Protein AF-0000000087190208 (afdb_homodimer)

Sequence (224 aa):
MGDFYCDEALSGRTPVVVVAETNTVLAFEHTRPAHPVHIVVVPKRHTPSLTDLGEGGVRLLGEVMAVVRQVAARVCEEHGAASVVTNLGDYQDSSHLHFHVLHRGRPGEHRSMGDFYCDEALSGRTPVVVVAETNTVLAFEHTRPAHPVHIVVVPKRHTPSLTDLGEGGVRLLGEVMAVVRQVAARVCEEHGAASVVTNLGDYQDSSHLHFHVLHRGRPGEHRS

Structure (mmCIF, N/CA/C/O backbone):
data_AF-0000000087190208-model_v1
#
loop_
_entity.id
_entity.type
_entity.pdbx_description
1 polymer 'HIT domain-containing protein'
#
loop_
_atom_site.group_PDB
_atom_site.id
_atom_site.type_symbol
_atom_site.label_atom_id
_atom_site.label_alt_id
_atom_site.label_comp_id
_atom_site.label_asym_id
_atom_site.label_entity_id
_atom_site.label_seq_id
_atom_site.pdbx_PDB_ins_code
_atom_site.Cartn_x
_atom_site.Cartn_y
_atom_site.Cartn_z
_atom_site.occupancy
_atom_site.B_iso_or_equiv
_atom_site.auth_seq_id
_atom_site.auth_comp_id
_atom_site.auth_asym_id
_atom_site.auth_atom_id
_atom_site.pdbx_PDB_model_num
ATOM 1 N N . MET A 1 1 ? -9.844 -22.781 -9.414 1 46.56 1 MET A N 1
ATOM 2 C CA . MET A 1 1 ? -8.984 -22.062 -10.344 1 46.56 1 MET A CA 1
ATOM 3 C C . MET A 1 1 ? -7.801 -21.438 -9.617 1 46.56 1 MET A C 1
ATOM 5 O O . MET A 1 1 ? -7.965 -20.859 -8.539 1 46.56 1 MET A O 1
ATOM 9 N N . GLY A 1 2 ? -6.598 -21.859 -9.781 1 64.88 2 GLY A N 1
ATOM 10 C CA . GLY A 1 2 ? -5.32 -21.656 -9.117 1 64.88 2 GLY A CA 1
ATOM 11 C C . GLY A 1 2 ? -4.832 -20.219 -9.211 1 64.88 2 GLY A C 1
ATOM 12 O O . GLY A 1 2 ? -5.395 -19.406 -9.945 1 64.88 2 GLY A O 1
ATOM 13 N N . ASP A 1 3 ? -4.332 -19.562 -8.164 1 81.44 3 ASP A N 1
ATOM 14 C CA . ASP A 1 3 ? -3.777 -18.219 -8.289 1 81.44 3 ASP A CA 1
ATOM 15 C C . ASP A 1 3 ? -2.295 -18.266 -8.656 1 81.44 3 ASP A C 1
ATOM 17 O O . ASP A 1 3 ? -1.607 -19.234 -8.352 1 81.44 3 ASP A O 1
ATOM 21 N N . PHE A 1 4 ? -1.887 -17.406 -9.539 1 81.5 4 PHE A N 1
ATOM 22 C CA . PHE A 1 4 ? -0.541 -17.344 -10.094 1 81.5 4 PHE A CA 1
ATOM 23 C C . PHE A 1 4 ? 0.505 -17.578 -9.016 1 81.5 4 PHE A C 1
ATOM 25 O O . PHE A 1 4 ? 1.451 -18.344 -9.219 1 81.5 4 PHE A O 1
ATOM 32 N N . TYR A 1 5 ? 0.313 -17.031 -7.895 1 88.12 5 TYR A N 1
ATOM 33 C CA . TYR A 1 5 ? 1.344 -17.078 -6.863 1 88.12 5 TYR A CA 1
ATOM 34 C C . TYR A 1 5 ? 1.433 -18.484 -6.254 1 88.12 5 TYR A C 1
ATOM 36 O O . TYR A 1 5 ? 2.525 -19.031 -6.121 1 88.12 5 TYR A O 1
ATOM 44 N N . CYS A 1 6 ? 0.296 -19.078 -5.992 1 84.56 6 CYS A N 1
ATOM 45 C CA . CYS A 1 6 ? 0.295 -20.438 -5.453 1 84.56 6 CYS A CA 1
ATOM 46 C C . CYS A 1 6 ? 0.77 -21.438 -6.5 1 84.56 6 CYS A C 1
ATOM 48 O O . CYS A 1 6 ? 1.593 -22.297 -6.207 1 84.56 6 CYS A O 1
ATOM 50 N N . ASP A 1 7 ? 0.31 -21.234 -7.723 1 85.31 7 ASP A N 1
ATOM 51 C CA . ASP A 1 7 ? 0.471 -22.266 -8.742 1 85.31 7 ASP A CA 1
ATOM 52 C C . ASP A 1 7 ? 1.82 -22.125 -9.445 1 85.31 7 ASP A C 1
ATOM 54 O O . ASP A 1 7 ? 2.379 -23.125 -9.914 1 85.31 7 ASP A O 1
ATOM 58 N N . GLU A 1 8 ? 2.361 -20.906 -9.453 1 85 8 GLU A N 1
ATOM 59 C CA . GLU A 1 8 ? 3.553 -20.672 -10.266 1 85 8 GLU A CA 1
ATOM 60 C C . GLU A 1 8 ? 4.73 -20.234 -9.406 1 85 8 GLU A C 1
ATOM 62 O O . GLU A 1 8 ? 5.695 -20.984 -9.227 1 85 8 GLU A O 1
ATOM 67 N N . ALA A 1 9 ? 4.641 -19.203 -8.742 1 83.69 9 ALA A N 1
ATOM 68 C CA . ALA A 1 9 ? 5.773 -18.625 -8.039 1 83.69 9 ALA A CA 1
ATOM 69 C C . ALA A 1 9 ? 6.145 -19.438 -6.812 1 83.69 9 ALA A C 1
ATOM 71 O O . ALA A 1 9 ? 7.289 -19.891 -6.68 1 83.69 9 ALA A O 1
ATOM 72 N N . LEU A 1 10 ? 5.199 -19.797 -6.012 1 90.06 10 LEU A N 1
ATOM 73 C CA . LEU A 1 10 ? 5.465 -20.469 -4.738 1 90.06 10 LEU A CA 1
ATOM 74 C C . LEU A 1 10 ? 5.703 -21.953 -4.945 1 90.06 10 LEU A C 1
ATOM 76 O O . LEU A 1 10 ? 6.375 -22.594 -4.137 1 90.06 10 LEU A O 1
ATOM 80 N N . SER A 1 11 ? 5.168 -22.5 -6.086 1 85.94 11 SER A N 1
ATOM 81 C CA . SER A 1 11 ? 5.348 -23.922 -6.375 1 85.94 11 SER A CA 1
ATOM 82 C C . SER A 1 11 ? 6.723 -24.188 -6.98 1 85.94 11 SER A C 1
ATOM 84 O O . SER A 1 11 ? 7.16 -25.344 -7.043 1 85.94 11 SER A O 1
ATOM 86 N N . GLY A 1 12 ? 7.324 -23.109 -7.457 1 87.25 12 GLY A N 1
ATOM 87 C CA . GLY A 1 12 ? 8.625 -23.25 -8.094 1 87.25 12 GLY A CA 1
ATOM 88 C C . GLY A 1 12 ? 8.531 -23.547 -9.578 1 87.25 12 GLY A C 1
ATOM 89 O O . GLY A 1 12 ? 9.547 -23.688 -10.25 1 87.25 12 GLY A O 1
ATOM 90 N N . ARG A 1 13 ? 7.395 -23.625 -10.125 1 87.25 13 ARG A N 1
ATOM 91 C CA . ARG A 1 13 ? 7.191 -23.906 -11.547 1 87.25 13 ARG A CA 1
ATOM 92 C C . ARG A 1 13 ? 7.754 -22.781 -12.406 1 87.25 13 ARG A C 1
ATOM 94 O O . ARG A 1 13 ? 8.289 -23.031 -13.492 1 87.25 13 ARG A O 1
ATOM 101 N N . THR A 1 14 ? 7.609 -21.609 -12 1 89.5 14 THR A N 1
ATOM 102 C CA . THR A 1 14 ? 8.195 -20.438 -12.656 1 89.5 14 THR A CA 1
ATOM 103 C C . THR A 1 14 ? 9.328 -19.859 -11.82 1 89.5 14 THR A C 1
ATOM 105 O O . THR A 1 14 ? 9.117 -19.422 -10.695 1 89.5 14 THR A O 1
ATOM 108 N N . PRO A 1 15 ? 10.414 -19.953 -12.414 1 91.69 15 PRO A N 1
ATOM 109 C CA . PRO A 1 15 ? 11.531 -19.375 -11.664 1 91.69 15 PRO A CA 1
ATOM 110 C C . PRO A 1 15 ? 11.375 -17.859 -11.461 1 91.69 15 PRO A C 1
ATOM 112 O O . PRO A 1 15 ? 10.906 -17.156 -12.359 1 91.69 15 PRO A O 1
ATOM 115 N N . VAL A 1 16 ? 11.672 -17.422 -10.234 1 94.25 16 VAL A N 1
ATOM 116 C CA . VAL A 1 16 ? 11.625 -16 -9.93 1 94.25 16 VAL A CA 1
ATOM 117 C C . VAL A 1 16 ? 12.93 -15.562 -9.266 1 94.25 16 VAL A C 1
ATOM 119 O O . VAL A 1 16 ? 13.625 -16.375 -8.664 1 94.25 16 VAL A O 1
ATOM 122 N N . VAL A 1 17 ? 13.305 -14.328 -9.383 1 96.62 17 VAL A N 1
ATOM 123 C CA . VAL A 1 17 ? 14.453 -13.75 -8.688 1 96.62 17 VAL A CA 1
ATOM 124 C C . VAL A 1 17 ? 14.031 -13.281 -7.297 1 96.62 17 VAL A C 1
ATOM 126 O O . VAL A 1 17 ? 13.383 -12.242 -7.152 1 96.62 17 VAL A O 1
ATOM 129 N N . VAL A 1 18 ? 14.484 -13.977 -6.305 1 97.5 18 VAL A N 1
ATOM 130 C CA . VAL A 1 18 ? 14.078 -13.719 -4.926 1 97.5 18 VAL A CA 1
ATOM 131 C C . VAL A 1 18 ? 14.859 -12.523 -4.375 1 97.5 18 VAL A C 1
ATOM 133 O O . VAL A 1 18 ? 16.078 -12.461 -4.508 1 97.5 18 VAL A O 1
ATOM 136 N N . VAL A 1 19 ? 14.133 -11.633 -3.783 1 98.31 19 VAL A N 1
ATOM 137 C CA . VAL A 1 19 ? 14.719 -10.43 -3.201 1 98.31 19 VAL A CA 1
ATOM 138 C C . VAL A 1 19 ? 14.789 -10.57 -1.682 1 98.31 19 VAL A C 1
ATOM 140 O O . VAL A 1 19 ? 15.68 -10.008 -1.038 1 98.31 19 VAL A O 1
ATOM 143 N N . ALA A 1 20 ? 13.867 -11.188 -1.077 1 98.56 20 ALA A N 1
ATOM 144 C CA . ALA A 1 20 ? 13.773 -11.469 0.354 1 98.56 20 ALA A CA 1
ATOM 145 C C . ALA A 1 20 ? 12.844 -12.648 0.621 1 98.56 20 ALA A C 1
ATOM 147 O O . ALA A 1 20 ? 11.875 -12.859 -0.115 1 98.56 20 ALA A O 1
ATOM 148 N N . GLU A 1 21 ? 13.195 -13.383 1.7 1 98 21 GLU A N 1
ATOM 149 C CA . GLU A 1 21 ? 12.359 -14.539 2.021 1 98 21 GLU A CA 1
ATOM 150 C C . GLU A 1 21 ? 12.414 -14.859 3.514 1 98 21 GLU A C 1
ATOM 152 O O . GLU A 1 21 ? 13.477 -14.812 4.129 1 98 21 GLU A O 1
ATOM 157 N N . THR A 1 22 ? 11.266 -15.055 4.055 1 98.44 22 THR A N 1
ATOM 158 C CA . THR A 1 22 ? 11.125 -15.625 5.387 1 98.44 22 THR A CA 1
ATOM 159 C C . THR A 1 22 ? 10.375 -16.953 5.328 1 98.44 22 THR A C 1
ATOM 161 O O . THR A 1 22 ? 10.102 -17.469 4.246 1 98.44 22 THR A O 1
ATOM 164 N N . ASN A 1 23 ? 10.07 -17.516 6.484 1 97.56 23 ASN A N 1
ATOM 165 C CA . ASN A 1 23 ? 9.305 -18.75 6.516 1 97.56 23 ASN A CA 1
ATOM 166 C C . ASN A 1 23 ? 7.883 -18.547 5.988 1 97.56 23 ASN A C 1
ATOM 168 O O . ASN A 1 23 ? 7.273 -19.484 5.469 1 97.56 23 ASN A O 1
ATOM 172 N N . THR A 1 24 ? 7.41 -17.266 6.004 1 98.12 24 THR A N 1
ATOM 173 C CA . THR A 1 24 ? 5.992 -17.078 5.723 1 98.12 24 THR A CA 1
ATOM 174 C C . THR A 1 24 ? 5.793 -16.109 4.559 1 98.12 24 THR A C 1
ATOM 176 O O . THR A 1 24 ? 4.684 -15.969 4.047 1 98.12 24 THR A O 1
ATOM 179 N N . VAL A 1 25 ? 6.855 -15.445 4.137 1 98.62 25 VAL A N 1
ATOM 180 C CA . VAL A 1 25 ? 6.703 -14.391 3.146 1 98.62 25 VAL A CA 1
ATOM 181 C C . VAL A 1 25 ? 7.781 -14.523 2.072 1 98.62 25 VAL A C 1
ATOM 183 O O . VAL A 1 25 ? 8.93 -14.844 2.377 1 98.62 25 VAL A O 1
ATOM 186 N N . LEU A 1 26 ? 7.371 -14.305 0.841 1 98.25 26 LEU A N 1
ATOM 187 C CA . LEU A 1 26 ? 8.289 -14.305 -0.294 1 98.25 26 LEU A CA 1
ATOM 188 C C . LEU A 1 26 ? 8.219 -12.977 -1.049 1 98.25 26 LEU A C 1
ATOM 190 O O . LEU A 1 26 ? 7.125 -12.477 -1.331 1 98.25 26 LEU A O 1
ATOM 194 N N . ALA A 1 27 ? 9.344 -12.367 -1.29 1 98.75 27 ALA A N 1
ATOM 195 C CA . ALA A 1 27 ? 9.469 -11.195 -2.154 1 98.75 27 ALA A CA 1
ATOM 196 C C . ALA A 1 27 ? 10.344 -11.5 -3.365 1 98.75 27 ALA A C 1
ATOM 198 O O . ALA A 1 27 ? 11.438 -12.062 -3.227 1 98.75 27 ALA A O 1
ATOM 199 N N . PHE A 1 28 ? 9.867 -11.109 -4.531 1 98.25 28 PHE A N 1
ATOM 200 C CA . PHE A 1 28 ? 10.617 -11.414 -5.742 1 98.25 28 PHE A CA 1
ATOM 201 C C . PHE A 1 28 ? 10.312 -10.391 -6.836 1 98.25 28 PHE A C 1
ATOM 203 O O . PHE A 1 28 ? 9.312 -9.68 -6.762 1 98.25 28 PHE A O 1
ATOM 210 N N . GLU A 1 29 ? 11.242 -10.297 -7.758 1 97.88 29 GLU A N 1
ATOM 211 C CA . GLU A 1 29 ? 11.031 -9.406 -8.898 1 97.88 29 GLU A CA 1
ATOM 212 C C . GLU A 1 29 ? 9.891 -9.906 -9.781 1 97.88 29 GLU A C 1
ATOM 214 O O . GLU A 1 29 ? 9.852 -11.078 -10.156 1 97.88 29 GLU A O 1
ATOM 219 N N . HIS A 1 30 ? 8.984 -9.016 -9.992 1 96.12 30 HIS A N 1
ATOM 220 C CA . HIS A 1 30 ? 7.863 -9.391 -10.844 1 96.12 30 HIS A CA 1
ATOM 221 C C . HIS A 1 30 ? 8.352 -9.969 -12.172 1 96.12 30 HIS A C 1
ATOM 223 O O . HIS A 1 30 ? 9.297 -9.461 -12.766 1 96.12 30 HIS A O 1
ATOM 229 N N . THR A 1 31 ? 7.746 -10.984 -12.664 1 91.12 31 THR A N 1
ATOM 230 C CA . THR A 1 31 ? 8.203 -11.688 -13.852 1 91.12 31 THR A CA 1
ATOM 231 C C . THR A 1 31 ? 7.891 -10.883 -15.109 1 91.12 31 THR A C 1
ATOM 233 O O . THR A 1 31 ? 8.484 -11.109 -16.172 1 91.12 31 THR A O 1
ATOM 236 N N . ARG A 1 32 ? 6.871 -10.078 -15.133 1 91.88 32 ARG A N 1
ATOM 237 C CA . ARG A 1 32 ? 6.504 -9.141 -16.188 1 91.88 32 ARG A CA 1
ATOM 238 C C . ARG A 1 32 ? 6.445 -7.711 -15.648 1 91.88 32 ARG A C 1
ATOM 240 O O . ARG A 1 32 ? 5.371 -7.109 -15.586 1 91.88 32 ARG A O 1
ATOM 247 N N . PRO A 1 33 ? 7.574 -7.133 -15.359 1 94.06 33 PRO A N 1
ATOM 248 C CA . PRO A 1 33 ? 7.602 -5.832 -14.688 1 94.06 33 PRO A CA 1
ATOM 249 C C . PRO A 1 33 ? 6.961 -4.723 -15.516 1 94.06 33 PRO A C 1
ATOM 251 O O . PRO A 1 33 ? 7.199 -4.633 -16.719 1 94.06 33 PRO A O 1
ATOM 254 N N . ALA A 1 34 ? 6.168 -3.926 -14.859 1 93.81 34 ALA A N 1
ATOM 255 C CA . ALA A 1 34 ? 5.527 -2.775 -15.492 1 93.81 34 ALA A CA 1
ATOM 256 C C . ALA A 1 34 ? 6.316 -1.496 -15.234 1 93.81 34 ALA A C 1
ATOM 258 O O . ALA A 1 34 ? 6.07 -0.468 -15.867 1 93.81 34 ALA A O 1
ATOM 259 N N . HIS A 1 35 ? 7.27 -1.568 -14.297 1 95.5 35 HIS A N 1
ATOM 260 C CA . HIS A 1 35 ? 8.086 -0.431 -13.891 1 95.5 35 HIS A CA 1
ATOM 261 C C . HIS A 1 35 ? 9.562 -0.815 -13.797 1 95.5 35 HIS A C 1
ATOM 263 O O . HIS A 1 35 ? 9.891 -2 -13.742 1 95.5 35 HIS A O 1
ATOM 269 N N . PRO A 1 36 ? 10.469 0.231 -13.812 1 95.69 36 PRO A N 1
ATOM 270 C CA . PRO A 1 36 ? 11.898 -0.081 -13.727 1 95.69 36 PRO A CA 1
ATOM 271 C C . PRO A 1 36 ? 12.227 -0.986 -12.539 1 95.69 36 PRO A C 1
ATOM 273 O O . PRO A 1 36 ? 13.055 -1.896 -12.664 1 95.69 36 PRO A O 1
ATOM 276 N N . VAL A 1 37 ? 11.695 -0.704 -11.406 1 98 37 VAL A N 1
ATOM 277 C CA . VAL A 1 37 ? 11.727 -1.59 -10.25 1 98 37 VAL A CA 1
ATOM 278 C C . VAL A 1 37 ? 10.312 -2.041 -9.898 1 98 37 VAL A C 1
ATOM 280 O O . VAL A 1 37 ? 9.414 -1.211 -9.711 1 98 37 VAL A O 1
ATOM 283 N N . HIS A 1 38 ? 10.094 -3.262 -9.906 1 98.56 38 HIS A N 1
ATOM 284 C CA . HIS A 1 38 ? 8.781 -3.859 -9.656 1 98.56 38 HIS A CA 1
ATOM 285 C C . HIS A 1 38 ? 8.914 -5.176 -8.891 1 98.56 38 HIS A C 1
ATOM 287 O O . HIS A 1 38 ? 9.117 -6.23 -9.5 1 98.56 38 HIS A O 1
ATOM 293 N N . ILE A 1 39 ? 8.805 -5.105 -7.668 1 98.62 39 ILE A N 1
ATOM 294 C CA . ILE A 1 39 ? 8.922 -6.25 -6.773 1 98.62 39 ILE A CA 1
ATOM 295 C C . ILE A 1 39 ? 7.562 -6.574 -6.164 1 98.62 39 ILE A C 1
ATOM 297 O O . ILE A 1 39 ? 6.805 -5.668 -5.805 1 98.62 39 ILE A O 1
ATOM 301 N N . VAL A 1 40 ? 7.266 -7.871 -6.027 1 98.31 40 VAL A N 1
ATOM 302 C CA . VAL A 1 40 ? 6.035 -8.258 -5.352 1 98.31 40 VAL A CA 1
ATOM 303 C C . VAL A 1 40 ? 6.367 -8.984 -4.051 1 98.31 40 VAL A C 1
ATOM 305 O O . VAL A 1 40 ? 7.324 -9.758 -3.992 1 98.31 40 VAL A O 1
ATOM 308 N N . VAL A 1 41 ? 5.66 -8.664 -3.033 1 98.75 41 VAL A N 1
ATOM 309 C CA . VAL A 1 41 ? 5.75 -9.312 -1.731 1 98.75 41 VAL A CA 1
ATOM 310 C C . VAL A 1 41 ? 4.465 -10.094 -1.454 1 98.75 41 VAL A C 1
ATOM 312 O O . VAL A 1 41 ? 3.371 -9.523 -1.467 1 98.75 41 VAL A O 1
ATOM 315 N N . VAL A 1 42 ? 4.59 -11.43 -1.165 1 98 42 VAL A N 1
ATOM 316 C CA . VAL A 1 42 ? 3.4 -12.273 -1.034 1 98 42 VAL A CA 1
ATOM 317 C C . VAL A 1 42 ? 3.557 -13.203 0.163 1 98 42 VAL A C 1
ATOM 319 O O . VAL A 1 42 ? 4.648 -13.719 0.421 1 98 42 VAL A O 1
ATOM 322 N N . PRO A 1 43 ? 2.471 -13.414 0.946 1 98.25 43 PRO A N 1
ATOM 323 C CA . PRO A 1 43 ? 2.504 -14.523 1.902 1 98.25 43 PRO A CA 1
ATOM 324 C C . PRO A 1 43 ? 2.6 -15.883 1.221 1 98.25 43 PRO A C 1
ATOM 326 O O . PRO A 1 43 ? 1.995 -16.094 0.166 1 98.25 43 PRO A O 1
ATOM 329 N N . LYS A 1 44 ? 3.377 -16.75 1.823 1 96.25 44 LYS A N 1
ATOM 330 C CA . LYS A 1 44 ? 3.537 -18.078 1.248 1 96.25 44 LYS A CA 1
ATOM 331 C C . LYS A 1 44 ? 2.254 -18.891 1.385 1 96.25 44 LYS A C 1
ATOM 333 O O . LYS A 1 44 ? 1.979 -19.766 0.562 1 96.25 44 LYS A O 1
ATOM 338 N N . ARG A 1 45 ? 1.523 -18.594 2.438 1 94.31 45 ARG A N 1
ATOM 339 C CA . ARG A 1 45 ? 0.192 -19.188 2.561 1 94.31 45 ARG A CA 1
ATOM 340 C C . ARG A 1 45 ? -0.821 -18.422 1.715 1 94.31 45 ARG A C 1
ATOM 342 O O . ARG A 1 45 ? -0.796 -17.188 1.67 1 94.31 45 ARG A O 1
ATOM 349 N N . HIS A 1 46 ? -1.702 -19.219 1.059 1 94.56 46 HIS A N 1
ATOM 350 C CA . HIS A 1 46 ? -2.738 -18.547 0.285 1 94.56 46 HIS A CA 1
ATOM 351 C C . HIS A 1 46 ? -3.564 -17.625 1.164 1 94.56 46 HIS A C 1
ATOM 353 O O . HIS A 1 46 ? -4.145 -18.047 2.162 1 94.56 46 HIS A O 1
ATOM 359 N N . THR A 1 47 ? -3.527 -16.438 0.85 1 96.44 47 THR A N 1
ATOM 360 C CA . THR A 1 47 ? -4.262 -15.344 1.483 1 96.44 47 THR A CA 1
ATOM 361 C C . THR A 1 47 ? -4.992 -14.5 0.44 1 96.44 47 THR A C 1
ATOM 363 O O . THR A 1 47 ? -4.363 -13.852 -0.394 1 96.44 47 THR A O 1
ATOM 366 N N . PRO A 1 48 ? -6.234 -14.461 0.472 1 96.62 48 PRO A N 1
ATOM 367 C CA . PRO A 1 48 ? -6.988 -13.938 -0.669 1 96.62 48 PRO A CA 1
ATOM 368 C C . PRO A 1 48 ? -6.711 -12.461 -0.939 1 96.62 48 PRO A C 1
ATOM 370 O O . PRO A 1 48 ? -6.535 -12.07 -2.094 1 96.62 48 PRO A O 1
ATOM 373 N N . SER A 1 49 ? -6.785 -11.586 0.033 1 98 49 SER A N 1
ATOM 374 C CA . SER A 1 49 ? -6.648 -10.148 -0.173 1 98 49 SER A CA 1
ATOM 375 C C . SER A 1 49 ? -6.352 -9.422 1.137 1 98 49 SER A C 1
ATOM 377 O O . SER A 1 49 ? -6.316 -10.047 2.201 1 98 49 SER A O 1
ATOM 379 N N . LEU A 1 50 ? -6.137 -8.117 0.99 1 98.75 50 LEU A N 1
ATOM 380 C CA . LEU A 1 50 ? -5.879 -7.285 2.16 1 98.75 50 LEU A CA 1
ATOM 381 C C . LEU A 1 50 ? -7.07 -7.312 3.115 1 98.75 50 LEU A C 1
ATOM 383 O O . LEU A 1 50 ? -6.895 -7.207 4.332 1 98.75 50 LEU A O 1
ATOM 387 N N . THR A 1 51 ? -8.297 -7.473 2.559 1 98.44 51 THR A N 1
ATOM 388 C CA . THR A 1 51 ? -9.484 -7.379 3.395 1 98.44 51 THR A CA 1
ATOM 389 C C . THR A 1 51 ? -10.016 -8.766 3.746 1 98.44 51 THR A C 1
ATOM 391 O O . THR A 1 51 ? -10.938 -8.906 4.547 1 98.44 51 THR A O 1
ATOM 394 N N . ASP A 1 52 ? -9.5 -9.797 3.186 1 97.94 52 ASP A N 1
ATOM 395 C CA . ASP A 1 52 ? -9.742 -11.195 3.523 1 97.94 52 ASP A CA 1
ATOM 396 C C . ASP A 1 52 ? -8.438 -11.938 3.783 1 97.94 52 ASP A C 1
ATOM 398 O O . ASP A 1 52 ? -7.859 -12.523 2.869 1 97.94 52 ASP A O 1
ATOM 402 N N . LEU A 1 53 ? -8.008 -12.008 5.035 1 97.88 53 LEU A N 1
ATOM 403 C CA . LEU A 1 53 ? -6.68 -12.5 5.402 1 97.88 53 LEU A CA 1
ATOM 404 C C . LEU A 1 53 ? -6.707 -14.008 5.629 1 97.88 53 LEU A C 1
ATOM 406 O O . LEU A 1 53 ? -5.66 -14.625 5.848 1 97.88 53 LEU A O 1
ATOM 410 N N . GLY A 1 54 ? -7.859 -14.547 5.559 1 95.56 54 GLY A N 1
ATOM 411 C CA . GLY A 1 54 ? -7.973 -15.977 5.781 1 95.56 54 GLY A CA 1
ATOM 412 C C . GLY A 1 54 ? -7.438 -16.406 7.133 1 95.56 54 GLY A C 1
ATOM 413 O O . GLY A 1 54 ? -7.605 -15.711 8.133 1 95.56 54 GLY A O 1
ATOM 414 N N . GLU A 1 55 ? -6.801 -17.562 7.191 1 94.56 55 GLU A N 1
ATOM 415 C CA . GLU A 1 55 ? -6.367 -18.156 8.445 1 94.56 55 GLU A CA 1
ATOM 416 C C . GLU A 1 55 ? -5.129 -17.453 9 1 94.56 55 GLU A C 1
ATOM 418 O O . GLU A 1 55 ? -4.852 -17.531 10.195 1 94.56 55 GLU A O 1
ATOM 423 N N . GLY A 1 56 ? -4.426 -16.781 8.141 1 94.75 56 GLY A N 1
ATOM 424 C CA . GLY A 1 56 ? -3.215 -16.109 8.578 1 94.75 56 GLY A CA 1
ATOM 425 C C . GLY A 1 56 ? -3.488 -14.93 9.492 1 94.75 56 GLY A C 1
ATOM 426 O O . GLY A 1 56 ? -2.711 -14.656 10.414 1 94.75 56 GLY A O 1
ATOM 427 N N . GLY A 1 57 ? -4.574 -14.227 9.203 1 97.31 57 GLY A N 1
ATOM 428 C CA . GLY A 1 57 ? -5.012 -13.133 10.055 1 97.31 57 GLY A CA 1
ATOM 429 C C . GLY A 1 57 ? -4.039 -11.977 10.086 1 97.31 57 GLY A C 1
ATOM 430 O O . GLY A 1 57 ? -3.211 -11.828 9.18 1 97.31 57 GLY A O 1
ATOM 431 N N . VAL A 1 58 ? -4.176 -11.133 11.133 1 97.81 58 VAL A N 1
ATOM 432 C CA . VAL A 1 58 ? -3.418 -9.891 11.234 1 97.81 58 VAL A CA 1
ATOM 433 C C . VAL A 1 58 ? -1.959 -10.203 11.57 1 97.81 58 VAL A C 1
ATOM 435 O O . VAL A 1 58 ? -1.062 -9.422 11.242 1 97.81 58 VAL A O 1
ATOM 438 N N . ARG A 1 59 ? -1.78 -11.305 12.203 1 97.56 59 ARG A N 1
ATOM 439 C CA . ARG A 1 59 ? -0.406 -11.703 12.492 1 97.56 59 ARG A CA 1
ATOM 440 C C . ARG A 1 59 ? 0.388 -11.898 11.203 1 97.56 59 ARG A C 1
ATOM 442 O O . ARG A 1 59 ? 1.504 -11.391 11.07 1 97.56 59 ARG A O 1
ATOM 449 N N . LEU A 1 60 ? -0.154 -12.648 10.289 1 98.06 60 LEU A N 1
ATOM 450 C CA . LEU A 1 60 ? 0.498 -12.859 9 1 98.06 60 LEU A CA 1
ATOM 451 C C . LEU A 1 60 ? 0.666 -11.539 8.258 1 98.06 60 LEU A C 1
ATOM 453 O O . LEU A 1 60 ? 1.694 -11.305 7.621 1 98.06 60 LEU A O 1
ATOM 457 N N . LEU A 1 61 ? -0.356 -10.688 8.352 1 98.69 61 LEU A N 1
ATOM 458 C CA . LEU A 1 61 ? -0.242 -9.375 7.73 1 98.69 61 LEU A CA 1
ATOM 459 C C . LEU A 1 61 ? 0.947 -8.602 8.297 1 98.69 61 LEU A C 1
ATOM 461 O O . LEU A 1 61 ? 1.664 -7.93 7.551 1 98.69 61 LEU A O 1
ATOM 465 N N . GLY A 1 62 ? 1.1 -8.688 9.617 1 98.56 62 GLY A N 1
ATOM 466 C CA . GLY A 1 62 ? 2.266 -8.062 10.227 1 98.56 62 GLY A CA 1
ATOM 467 C C . GLY A 1 62 ? 3.576 -8.562 9.656 1 98.56 62 GLY A C 1
ATOM 468 O O . GLY A 1 62 ? 4.496 -7.777 9.414 1 98.56 62 GLY A O 1
ATOM 469 N N . GLU A 1 63 ? 3.678 -9.852 9.438 1 98.69 63 GLU A N 1
ATOM 470 C CA . GLU A 1 63 ? 4.875 -10.453 8.859 1 98.69 63 GLU A CA 1
ATOM 471 C C . GLU A 1 63 ? 5.082 -9.984 7.418 1 98.69 63 GLU A C 1
ATOM 473 O O . GLU A 1 63 ? 6.211 -9.719 7.004 1 98.69 63 GLU A O 1
ATOM 478 N N . VAL A 1 64 ? 4.027 -9.906 6.688 1 98.88 64 VAL A N 1
ATOM 479 C CA . VAL A 1 64 ? 4.094 -9.422 5.312 1 98.88 64 VAL A CA 1
ATOM 480 C C . VAL A 1 64 ? 4.574 -7.973 5.301 1 98.88 64 VAL A C 1
ATOM 482 O O . VAL A 1 64 ? 5.477 -7.621 4.539 1 98.88 64 VAL A O 1
ATOM 485 N N . MET A 1 65 ? 4.031 -7.133 6.172 1 98.81 65 MET A N 1
ATOM 486 C CA . MET A 1 65 ? 4.375 -5.715 6.207 1 98.81 65 MET A CA 1
ATOM 487 C C . MET A 1 65 ? 5.828 -5.516 6.621 1 98.81 65 MET A C 1
ATOM 489 O O . MET A 1 65 ? 6.48 -4.566 6.18 1 98.81 65 MET A O 1
ATOM 493 N N . ALA A 1 66 ? 6.301 -6.402 7.438 1 98.81 66 ALA A N 1
ATOM 494 C CA . ALA A 1 66 ? 7.711 -6.32 7.801 1 98.81 66 ALA A CA 1
ATOM 495 C C . ALA A 1 66 ? 8.609 -6.477 6.574 1 98.81 66 ALA A C 1
ATOM 497 O O . ALA A 1 66 ? 9.57 -5.723 6.402 1 98.81 66 ALA A O 1
ATOM 498 N N . VAL A 1 67 ? 8.297 -7.457 5.742 1 98.88 67 VAL A N 1
ATOM 499 C CA . VAL A 1 67 ? 9.086 -7.684 4.531 1 98.88 67 VAL A CA 1
ATOM 500 C C . VAL A 1 67 ? 8.852 -6.543 3.543 1 98.88 67 VAL A C 1
ATOM 502 O O . VAL A 1 67 ? 9.789 -6.082 2.887 1 98.88 67 VAL A O 1
ATOM 505 N N . VAL A 1 68 ? 7.629 -6.055 3.412 1 98.94 68 VAL A N 1
ATOM 506 C CA . VAL A 1 68 ? 7.324 -4.91 2.561 1 98.94 68 VAL A CA 1
ATOM 507 C C . VAL A 1 68 ? 8.188 -3.719 2.961 1 98.94 68 VAL A C 1
ATOM 509 O O . VAL A 1 68 ? 8.797 -3.066 2.105 1 98.94 68 VAL A O 1
ATOM 512 N N . ARG A 1 69 ? 8.242 -3.438 4.262 1 98.94 69 ARG A N 1
ATOM 513 C CA . ARG A 1 69 ? 9.031 -2.316 4.766 1 98.94 69 ARG A CA 1
ATOM 514 C C . ARG A 1 69 ? 10.5 -2.484 4.418 1 98.94 69 ARG A C 1
ATOM 516 O O . ARG A 1 69 ? 11.164 -1.526 4.012 1 98.94 69 ARG A O 1
ATOM 523 N N . GLN A 1 70 ? 11.008 -3.664 4.598 1 98.81 70 GLN A N 1
ATOM 524 C CA . GLN A 1 70 ? 12.406 -3.961 4.301 1 98.81 70 GLN A CA 1
ATOM 525 C C . GLN A 1 70 ? 12.711 -3.725 2.824 1 98.81 70 GLN A C 1
ATOM 527 O O . GLN A 1 70 ? 13.695 -3.057 2.488 1 98.81 70 GLN A O 1
ATOM 532 N N . VAL A 1 71 ? 11.898 -4.277 1.964 1 98.88 71 VAL A N 1
ATOM 533 C CA . VAL A 1 71 ? 12.102 -4.18 0.522 1 98.88 71 VAL A CA 1
ATOM 534 C C . VAL A 1 71 ? 11.938 -2.729 0.074 1 98.88 71 VAL A C 1
ATOM 536 O O . VAL A 1 71 ? 12.734 -2.221 -0.718 1 98.88 71 VAL A O 1
ATOM 539 N N . ALA A 1 72 ? 10.961 -2.043 0.602 1 98.88 72 ALA A N 1
ATOM 540 C CA . ALA A 1 72 ? 10.711 -0.647 0.251 1 98.88 72 ALA A CA 1
ATOM 541 C C . ALA A 1 72 ? 11.875 0.244 0.675 1 98.88 72 ALA A C 1
ATOM 543 O O . ALA A 1 72 ? 12.242 1.18 -0.04 1 98.88 72 ALA A O 1
ATOM 544 N N . ALA A 1 73 ? 12.383 -0.017 1.875 1 98.81 73 ALA A N 1
ATOM 545 C CA . ALA A 1 73 ? 13.539 0.738 2.354 1 98.81 73 ALA A CA 1
ATOM 546 C C . ALA A 1 73 ? 14.719 0.603 1.396 1 98.81 73 ALA A C 1
ATOM 548 O O . ALA A 1 73 ? 15.367 1.594 1.062 1 98.81 73 ALA A O 1
ATOM 549 N N . ARG A 1 74 ? 14.977 -0.588 0.97 1 98.75 74 ARG A N 1
ATOM 550 C CA . ARG A 1 74 ? 16.078 -0.849 0.056 1 98.75 74 ARG A CA 1
ATOM 551 C C . ARG A 1 74 ? 15.883 -0.128 -1.271 1 98.75 74 ARG A C 1
ATOM 553 O O . ARG A 1 74 ? 16.797 0.506 -1.788 1 98.75 74 ARG A O 1
ATOM 560 N N . VAL A 1 75 ? 14.672 -0.243 -1.837 1 98.62 75 VAL A N 1
ATOM 561 C CA . VAL A 1 75 ? 14.359 0.4 -3.109 1 98.62 75 VAL A CA 1
ATOM 562 C C . VAL A 1 75 ? 14.516 1.913 -2.977 1 98.62 75 VAL A C 1
ATOM 564 O O . VAL A 1 75 ? 15.102 2.561 -3.846 1 98.62 75 VAL A O 1
ATOM 567 N N . CYS A 1 76 ? 13.984 2.422 -1.894 1 98.44 76 CYS A N 1
ATOM 568 C CA . CYS A 1 76 ? 14.047 3.861 -1.662 1 98.44 76 CYS A CA 1
ATOM 569 C C . CYS A 1 76 ? 15.492 4.32 -1.503 1 98.44 76 CYS A C 1
ATOM 571 O O . CYS A 1 76 ? 15.867 5.383 -2.004 1 98.44 76 CYS A O 1
ATOM 573 N N . GLU A 1 77 ? 16.25 3.576 -0.783 1 98.25 77 GLU A N 1
ATOM 574 C CA . GLU A 1 77 ? 17.656 3.896 -0.595 1 98.25 77 GLU A CA 1
ATOM 575 C C . GLU A 1 77 ? 18.406 3.896 -1.926 1 98.25 77 GLU A C 1
ATOM 577 O O . GLU A 1 77 ? 19.234 4.773 -2.178 1 98.25 77 GLU A O 1
ATOM 582 N N . GLU A 1 78 ? 18.156 2.996 -2.73 1 98 78 GLU A N 1
ATOM 583 C CA . GLU A 1 78 ? 18.875 2.803 -3.984 1 98 78 GLU A CA 1
ATOM 584 C C . GLU A 1 78 ? 18.438 3.83 -5.031 1 98 78 GLU A C 1
ATOM 586 O O . GLU A 1 78 ? 19.266 4.289 -5.828 1 98 78 GLU A O 1
ATOM 591 N N . HIS A 1 79 ? 17.172 4.234 -5.035 1 97.75 79 HIS A N 1
ATOM 592 C CA . HIS A 1 79 ? 16.656 4.984 -6.176 1 97.75 79 HIS A CA 1
ATOM 593 C C . HIS A 1 79 ? 16.109 6.344 -5.746 1 97.75 79 HIS A C 1
ATOM 595 O O . HIS A 1 79 ? 15.719 7.156 -6.59 1 97.75 79 HIS A O 1
ATOM 601 N N . GLY A 1 80 ? 15.969 6.539 -4.414 1 97.44 80 GLY A N 1
ATOM 602 C CA . GLY A 1 80 ? 15.539 7.824 -3.887 1 97.44 80 GLY A CA 1
ATOM 603 C C . GLY A 1 80 ? 14.055 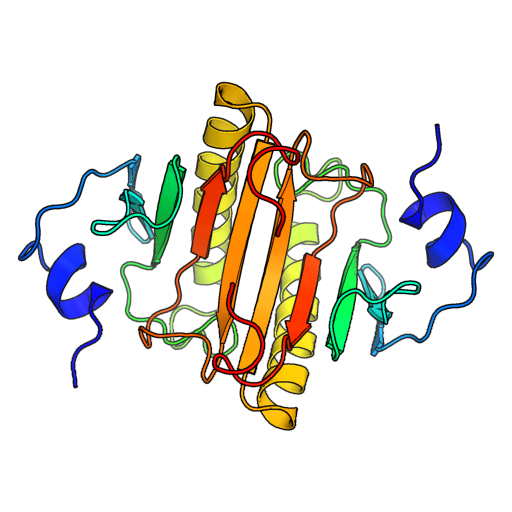7.875 -3.586 1 97.44 80 GLY A C 1
ATOM 604 O O . GLY A 1 80 ? 13.578 8.789 -2.908 1 97.44 80 GLY A O 1
ATOM 605 N N . ALA A 1 81 ? 13.328 6.836 -4.141 1 98.12 81 ALA A N 1
ATOM 606 C CA . ALA A 1 81 ? 11.883 6.816 -3.934 1 98.12 81 ALA A CA 1
ATOM 607 C C . ALA A 1 81 ? 11.32 5.41 -4.121 1 98.12 81 ALA A C 1
ATOM 609 O O . ALA A 1 81 ? 11.93 4.578 -4.797 1 98.12 81 ALA A O 1
ATOM 610 N N . ALA A 1 82 ? 10.188 5.16 -3.584 1 98.56 82 ALA A N 1
ATOM 611 C CA . ALA A 1 82 ? 9.469 3.904 -3.762 1 98.56 82 ALA A CA 1
ATOM 612 C C . ALA A 1 82 ? 7.969 4.094 -3.521 1 98.56 82 ALA A C 1
ATOM 614 O O . ALA A 1 82 ? 7.562 5 -2.791 1 98.56 82 ALA A O 1
ATOM 615 N N . SER A 1 83 ? 7.191 3.285 -4.141 1 98.69 83 SER A N 1
ATOM 616 C CA . SER A 1 83 ? 5.754 3.189 -3.9 1 98.69 83 SER A CA 1
ATOM 617 C C . SER A 1 83 ? 5.352 1.773 -3.504 1 98.69 83 SER A C 1
ATOM 619 O O . SER A 1 83 ? 5.84 0.8 -4.082 1 98.69 83 SER A O 1
ATOM 621 N N . VAL A 1 84 ? 4.527 1.676 -2.527 1 98.88 84 VAL A N 1
ATOM 622 C CA . VAL A 1 84 ? 3.939 0.403 -2.121 1 98.88 84 VAL A CA 1
ATOM 623 C C . VAL A 1 84 ? 2.455 0.381 -2.475 1 98.88 84 VAL A C 1
ATOM 625 O O . VAL A 1 84 ? 1.707 1.288 -2.1 1 98.88 84 VAL A O 1
ATOM 628 N N . VAL A 1 85 ? 2.023 -0.664 -3.215 1 98.81 85 VAL A N 1
ATOM 629 C CA . VAL A 1 85 ? 0.659 -0.702 -3.729 1 98.81 85 VAL A CA 1
ATOM 630 C C . VAL A 1 85 ? 0.058 -2.086 -3.5 1 98.81 85 VAL A C 1
ATOM 632 O O . VAL A 1 85 ? 0.729 -3.102 -3.703 1 98.81 85 VAL A O 1
ATOM 635 N N . THR A 1 86 ? -1.135 -2.188 -3.088 1 98.81 86 THR A N 1
ATOM 636 C CA . THR A 1 86 ? -1.941 -3.402 -3.135 1 98.81 86 THR A CA 1
ATOM 637 C C . THR A 1 86 ? -3.361 -3.09 -3.6 1 98.81 86 THR A C 1
ATOM 639 O O . THR A 1 86 ? -3.855 -1.979 -3.398 1 98.81 86 THR A O 1
ATOM 642 N N . ASN A 1 87 ? -3.969 -4.012 -4.25 1 98.38 87 ASN A N 1
ATOM 643 C CA . ASN A 1 87 ? -5.266 -3.785 -4.883 1 98.38 87 ASN A CA 1
ATOM 644 C C . ASN A 1 87 ? -6.309 -4.785 -4.391 1 98.38 87 ASN A C 1
ATOM 646 O O . ASN A 1 87 ? -5.961 -5.844 -3.865 1 98.38 87 ASN A O 1
ATOM 650 N N . LEU A 1 88 ? -7.508 -4.402 -4.59 1 98.19 88 LEU A N 1
ATOM 651 C CA . LEU A 1 88 ? -8.672 -5.195 -4.203 1 98.19 88 LEU A CA 1
ATOM 652 C C . LEU A 1 88 ? -9.695 -5.246 -5.336 1 98.19 88 LEU A C 1
ATOM 654 O O . LEU A 1 88 ? -9.727 -4.355 -6.188 1 98.19 88 LEU A O 1
ATOM 658 N N . GLY A 1 89 ? -10.562 -6.258 -5.238 1 97.31 89 GLY A N 1
ATOM 659 C CA . GLY A 1 89 ? -11.664 -6.348 -6.18 1 97.31 89 GLY A CA 1
ATOM 660 C C . GLY A 1 89 ? -11.211 -6.445 -7.625 1 97.31 89 GLY A C 1
ATOM 661 O O . GLY A 1 89 ? -10.312 -7.223 -7.949 1 97.31 89 GLY A O 1
ATOM 662 N N . ASP A 1 90 ? -11.805 -5.668 -8.492 1 96.56 90 ASP A N 1
ATOM 663 C CA . ASP A 1 90 ? -11.555 -5.727 -9.93 1 96.56 90 ASP A CA 1
ATOM 664 C C . ASP A 1 90 ? -10.125 -5.297 -10.258 1 96.56 90 ASP A C 1
ATOM 666 O O . ASP A 1 90 ? -9.633 -5.559 -11.352 1 96.56 90 ASP A O 1
ATOM 670 N N . TYR A 1 91 ? -9.445 -4.609 -9.352 1 96.94 91 TYR A N 1
ATOM 671 C CA . TYR A 1 91 ? -8.086 -4.141 -9.594 1 96.94 91 TYR A CA 1
ATOM 672 C C . TYR A 1 91 ? -7.062 -5.215 -9.234 1 96.94 91 TYR A C 1
ATOM 674 O O . T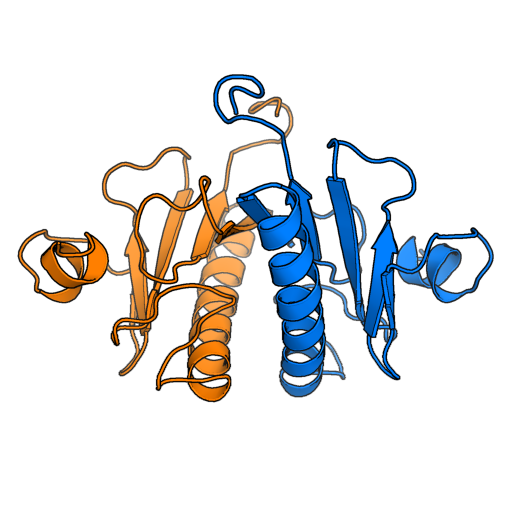YR A 1 91 ? -5.875 -5.074 -9.531 1 96.94 91 TYR A O 1
ATOM 682 N N . GLN A 1 92 ? -7.527 -6.281 -8.609 1 95.81 92 GLN A N 1
ATOM 683 C CA . GLN A 1 92 ? -6.641 -7.359 -8.195 1 95.81 92 GLN A CA 1
ATOM 684 C C . GLN A 1 92 ? -6.711 -8.539 -9.164 1 95.81 92 GLN A C 1
ATOM 686 O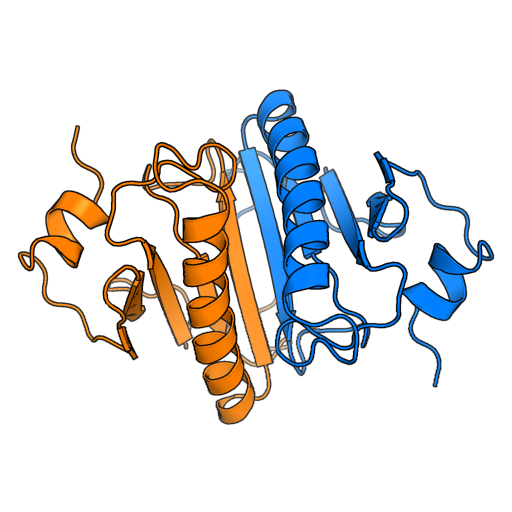 O . GLN A 1 92 ? -7.66 -9.32 -9.125 1 95.81 92 GLN A O 1
ATOM 691 N N . ASP A 1 93 ? -5.664 -8.703 -9.922 1 91.25 93 ASP A N 1
ATOM 692 C CA . ASP A 1 93 ? -5.66 -9.727 -10.961 1 91.25 93 ASP A CA 1
ATOM 693 C C . ASP A 1 93 ? -5.555 -11.125 -10.359 1 91.25 93 ASP A C 1
ATOM 695 O O . ASP A 1 93 ? -6.258 -12.047 -10.781 1 91.25 93 ASP A O 1
ATOM 699 N N . SER A 1 94 ? -4.66 -11.266 -9.406 1 91.88 94 SER A N 1
ATOM 700 C CA . SER A 1 94 ? -4.496 -12.539 -8.719 1 91.88 94 SER A CA 1
ATOM 701 C C . SER A 1 94 ? -5.215 -12.539 -7.379 1 91.88 94 SER A C 1
ATOM 703 O O . SER A 1 94 ? -5.078 -11.602 -6.594 1 91.88 94 SER A O 1
ATOM 705 N N . SER A 1 95 ? -5.992 -13.555 -7.121 1 92.31 95 SER A N 1
ATOM 706 C CA . SER A 1 95 ? -6.727 -13.656 -5.863 1 92.31 95 SER A CA 1
ATOM 707 C C . SER A 1 95 ? -5.812 -14.109 -4.727 1 92.31 95 SER A C 1
ATOM 709 O O . SER A 1 95 ? -6.141 -15.039 -3.992 1 92.31 95 SER A O 1
ATOM 711 N N . HIS A 1 96 ? -4.723 -13.57 -4.582 1 96.56 96 HIS A N 1
ATOM 712 C CA . HIS A 1 96 ? -3.697 -13.773 -3.568 1 96.56 96 HIS A CA 1
ATOM 713 C C . HIS A 1 96 ? -3.105 -12.445 -3.109 1 96.56 96 HIS A C 1
ATOM 715 O O . HIS A 1 96 ? -2.643 -11.648 -3.932 1 96.56 96 HIS A O 1
ATOM 721 N N . LEU A 1 97 ? -3.238 -12.242 -1.829 1 97.88 97 LEU A N 1
ATOM 722 C CA . LEU A 1 97 ? -2.717 -10.984 -1.293 1 97.88 97 LEU A CA 1
ATOM 723 C C . LEU A 1 97 ? -1.284 -10.75 -1.76 1 97.88 97 LEU A C 1
ATOM 725 O O . LEU A 1 97 ? -0.443 -11.648 -1.675 1 97.88 97 LEU A O 1
ATOM 729 N N . HIS A 1 98 ? -1.021 -9.617 -2.291 1 98.25 98 HIS A N 1
ATOM 730 C CA . HIS A 1 98 ? 0.337 -9.211 -2.635 1 98.25 98 HIS A CA 1
ATOM 731 C C . HIS A 1 98 ? 0.479 -7.695 -2.625 1 98.25 98 HIS A C 1
ATOM 733 O O . HIS A 1 98 ? -0.493 -6.977 -2.865 1 98.25 98 HIS A O 1
ATOM 739 N N . PHE A 1 99 ? 1.655 -7.262 -2.318 1 98.81 99 PHE A N 1
ATOM 740 C CA . PHE A 1 99 ? 2.041 -5.859 -2.406 1 98.81 99 PHE A CA 1
ATOM 741 C C . PHE A 1 99 ? 3.076 -5.652 -3.506 1 98.81 99 PHE A C 1
ATOM 743 O O . PHE A 1 99 ? 3.996 -6.457 -3.662 1 98.81 99 PHE A O 1
ATOM 750 N N . HIS A 1 100 ? 2.867 -4.629 -4.262 1 98.75 100 HIS A N 1
ATOM 751 C CA . HIS A 1 100 ? 3.895 -4.152 -5.18 1 98.75 100 HIS A CA 1
ATOM 752 C C . HIS A 1 100 ? 4.801 -3.127 -4.508 1 98.75 100 HIS A C 1
ATOM 754 O O . HIS A 1 100 ? 4.316 -2.184 -3.879 1 98.75 100 HIS A O 1
ATOM 760 N N . VAL A 1 101 ? 6.047 -3.305 -4.609 1 98.88 101 VAL A N 1
ATOM 761 C CA . VAL A 1 101 ? 7.039 -2.291 -4.266 1 98.88 101 VAL A CA 1
ATOM 762 C C . VAL A 1 101 ? 7.734 -1.799 -5.535 1 98.88 101 VAL A C 1
ATOM 764 O O . VAL A 1 101 ? 8.461 -2.557 -6.188 1 98.88 101 VAL A O 1
ATOM 767 N N . LEU A 1 102 ? 7.531 -0.545 -5.773 1 98.56 102 LEU A N 1
ATOM 768 C CA . LEU A 1 102 ? 7.832 -0.041 -7.109 1 98.56 102 LEU A CA 1
ATOM 769 C C . LEU A 1 102 ? 8.75 1.173 -7.039 1 98.56 102 LEU A C 1
ATOM 771 O O . LEU A 1 102 ? 8.672 1.965 -6.098 1 98.56 102 LEU A O 1
ATOM 775 N N . HIS A 1 103 ? 9.602 1.327 -7.941 1 98.19 103 HIS A N 1
ATOM 776 C CA . HIS A 1 103 ? 10.164 2.605 -8.367 1 98.19 103 HIS A CA 1
ATOM 777 C C . HIS A 1 103 ? 9.812 2.906 -9.82 1 98.19 103 HIS A C 1
ATOM 779 O O . HIS A 1 103 ? 10.195 2.158 -10.719 1 98.19 103 HIS A O 1
ATOM 785 N N . ARG A 1 104 ? 9.102 3.984 -10.047 1 94.94 104 ARG A N 1
ATOM 786 C CA . ARG A 1 104 ? 8.516 4.277 -11.352 1 94.94 104 ARG A CA 1
ATOM 787 C C . ARG A 1 104 ? 9.414 5.211 -12.156 1 94.94 104 ARG A C 1
ATOM 789 O O . ARG A 1 104 ? 9.094 5.547 -13.297 1 94.94 104 ARG A O 1
ATOM 796 N N . GLY A 1 105 ? 10.453 5.574 -11.672 1 85.31 105 GLY A N 1
ATOM 797 C CA . GLY A 1 105 ? 11.305 6.555 -12.32 1 85.31 105 GLY A CA 1
ATOM 798 C C . GLY A 1 105 ? 11.086 7.969 -11.812 1 85.31 105 GLY A C 1
ATOM 799 O O . GLY A 1 105 ? 10.422 8.172 -10.797 1 85.31 105 GLY A O 1
ATOM 800 N N . ARG A 1 106 ? 11.906 9.031 -12.359 1 67.75 106 ARG A N 1
ATOM 801 C CA . ARG A 1 106 ? 11.797 10.422 -11.922 1 67.75 106 ARG A CA 1
ATOM 802 C C . ARG A 1 106 ? 10.422 10.992 -12.258 1 67.75 106 ARG A C 1
ATOM 804 O O . ARG A 1 106 ? 9.844 10.672 -13.297 1 67.75 106 ARG A O 1
ATOM 811 N N . PRO A 1 107 ? 9.531 11.461 -11.125 1 60.69 107 PRO A N 1
ATOM 812 C CA . PRO A 1 107 ? 8.188 11.984 -11.367 1 60.69 107 PRO A CA 1
ATOM 813 C C . PRO A 1 107 ? 8.039 12.602 -12.75 1 60.69 107 PRO A C 1
ATOM 815 O O . PRO A 1 107 ? 6.969 12.516 -13.359 1 60.69 107 PRO A O 1
ATOM 818 N N . GLY A 1 108 ? 8.906 13.461 -13.156 1 50 108 GLY A N 1
ATOM 819 C CA . GLY A 1 108 ? 8.844 14.094 -14.469 1 50 108 GLY A CA 1
ATOM 820 C C . GLY A 1 108 ? 8.797 13.094 -15.602 1 50 108 GLY A C 1
ATOM 821 O O . GLY A 1 108 ? 8.445 13.445 -16.734 1 50 108 GLY A O 1
ATOM 822 N N . GLU A 1 109 ? 9.305 12.062 -15.375 1 46.22 109 GLU A N 1
ATOM 823 C CA . GLU A 1 109 ? 9.422 11.133 -16.5 1 46.22 109 GLU A CA 1
ATOM 824 C C . GLU A 1 109 ? 8.188 10.242 -16.594 1 46.22 109 GLU A C 1
ATOM 826 O O . GLU A 1 109 ? 7.855 9.75 -17.672 1 46.22 109 GLU A O 1
ATOM 831 N N . HIS A 1 110 ? 7.613 9.758 -15.531 1 41.78 110 HIS A N 1
ATOM 832 C CA . HIS A 1 110 ? 6.449 8.891 -15.656 1 41.78 110 HIS A CA 1
ATOM 833 C C . HIS A 1 110 ? 5.184 9.602 -15.188 1 41.78 110 HIS A C 1
ATOM 835 O O . HIS A 1 110 ? 5.078 9.984 -14.016 1 41.78 110 HIS A O 1
ATOM 841 N N . ARG A 1 111 ? 4.738 10.594 -15.906 1 34.97 111 ARG A N 1
ATOM 842 C CA . ARG A 1 111 ? 3.5 11.328 -15.656 1 34.97 111 ARG A CA 1
ATOM 843 C C . ARG A 1 111 ? 2.381 10.391 -15.227 1 34.97 111 ARG A C 1
ATOM 845 O O . ARG A 1 111 ? 1.954 9.531 -16 1 34.97 111 ARG A O 1
ATOM 852 N N . SER A 1 112 ? 2.369 9.812 -13.891 1 28.91 112 SER A N 1
ATOM 853 C CA . SER A 1 112 ? 1.001 9.352 -13.688 1 28.91 112 SER A CA 1
ATOM 854 C C . SER A 1 112 ? 0.012 10.508 -13.719 1 28.91 112 SER A C 1
ATOM 856 O O . SER A 1 112 ? 0.346 11.625 -13.312 1 28.91 112 SER A O 1
ATOM 858 N N . MET B 1 1 ? 9.953 22.594 9.836 1 46.5 1 MET B N 1
ATOM 859 C CA . MET B 1 1 ? 8.969 22.766 8.781 1 46.5 1 MET B CA 1
ATOM 860 C C . MET B 1 1 ? 7.84 21.75 8.906 1 46.5 1 MET B C 1
ATOM 862 O O . MET B 1 1 ? 8.094 20.562 9.133 1 46.5 1 MET B O 1
ATOM 866 N N . GLY B 1 2 ? 6.66 22.094 9.258 1 64.94 2 GLY B N 1
ATOM 867 C CA . GLY B 1 2 ? 5.453 21.406 9.672 1 64.94 2 GLY B CA 1
ATOM 868 C C . GLY B 1 2 ? 4.883 20.5 8.586 1 64.94 2 GLY B C 1
ATOM 869 O O . GLY B 1 2 ? 5.316 20.562 7.438 1 64.94 2 GLY B O 1
ATOM 870 N N . ASP B 1 3 ? 4.465 19.266 8.82 1 81.56 3 ASP B N 1
ATOM 871 C CA . ASP B 1 3 ? 3.836 18.453 7.785 1 81.56 3 ASP B CA 1
ATOM 872 C C . ASP B 1 3 ? 2.328 18.688 7.734 1 81.56 3 ASP B C 1
ATOM 874 O O . ASP B 1 3 ? 1.723 19.078 8.734 1 81.56 3 ASP B O 1
ATOM 878 N N . PHE B 1 4 ? 1.796 18.781 6.539 1 80.81 4 PHE B N 1
ATOM 879 C CA . PHE B 1 4 ? 0.4 19.094 6.27 1 80.81 4 PHE B CA 1
ATOM 880 C C . PHE B 1 4 ? -0.52 18.391 7.262 1 80.81 4 PHE B C 1
ATOM 882 O O . PHE B 1 4 ? -1.445 19.016 7.797 1 80.81 4 PHE B O 1
ATOM 889 N N . TYR B 1 5 ? -0.252 17.203 7.562 1 87.88 5 TYR B N 1
ATOM 890 C CA . TYR B 1 5 ? -1.169 16.422 8.383 1 87.88 5 TYR B CA 1
ATOM 891 C C . TYR B 1 5 ? -1.136 16.875 9.836 1 87.88 5 TYR B C 1
ATOM 893 O O . TYR B 1 5 ? -2.184 17.109 10.445 1 87.88 5 TYR B O 1
ATOM 901 N N . CYS B 1 6 ? 0.037 17.125 10.336 1 84.19 6 CYS B N 1
ATOM 902 C CA . CYS B 1 6 ? 0.152 17.625 11.703 1 84.19 6 CYS B CA 1
ATOM 903 C C . CYS B 1 6 ? -0.377 19.047 11.812 1 84.19 6 CYS B C 1
ATOM 905 O O . CYS B 1 6 ? -1.126 19.375 12.734 1 84.19 6 CYS B O 1
ATOM 907 N N . ASP B 1 7 ? -0.052 19.844 10.805 1 85 7 ASP B N 1
ATOM 908 C CA . ASP B 1 7 ? -0.266 21.281 10.93 1 85 7 ASP B CA 1
ATOM 909 C C . ASP B 1 7 ? -1.683 21.672 10.5 1 85 7 ASP B C 1
ATOM 911 O O . ASP B 1 7 ? -2.24 22.656 10.992 1 85 7 ASP B O 1
ATOM 915 N N . GLU B 1 8 ? -2.273 20.844 9.633 1 84.56 8 GLU B N 1
ATOM 916 C CA . GLU B 1 8 ? -3.547 21.25 9.047 1 84.56 8 GLU B CA 1
ATOM 917 C C . GLU B 1 8 ? -4.656 20.266 9.391 1 84.56 8 GLU B C 1
ATOM 919 O O . GLU B 1 8 ? -5.57 20.578 10.148 1 84.56 8 GLU B O 1
ATOM 924 N N . ALA B 1 9 ? -4.535 19.078 9.055 1 83.25 9 ALA B N 1
ATOM 925 C CA . ALA B 1 9 ? -5.621 18.109 9.18 1 83.25 9 ALA B CA 1
ATOM 926 C C . ALA B 1 9 ? -5.836 17.719 10.641 1 83.25 9 ALA B C 1
ATOM 928 O O . ALA B 1 9 ? -6.941 17.859 11.172 1 83.25 9 ALA B O 1
ATOM 929 N N . LEU B 1 10 ? -4.805 17.406 11.344 1 89.88 10 LEU B N 1
ATOM 930 C CA . LEU B 1 10 ? -4.918 16.891 12.703 1 89.88 10 LEU B CA 1
ATOM 931 C C . LEU B 1 10 ? -5.113 18.016 13.703 1 89.88 10 LEU B C 1
ATOM 933 O O . LEU B 1 10 ? -5.676 17.812 14.781 1 89.88 10 LEU B O 1
ATOM 937 N N . SER B 1 11 ? -4.668 19.266 13.32 1 85.56 11 SER B N 1
ATOM 938 C CA . SER B 1 11 ? -4.812 20.406 14.211 1 85.56 11 SER B CA 1
ATOM 939 C C . SER B 1 11 ? -6.227 20.969 14.156 1 85.56 11 SER B C 1
ATOM 941 O O . SER B 1 11 ? -6.625 21.766 15.023 1 85.56 11 SER B O 1
ATOM 943 N N . GLY B 1 12 ? -6.926 20.562 13.086 1 86.88 12 GLY B N 1
ATOM 944 C CA . GLY B 1 12 ? -8.273 21.078 12.898 1 86.88 12 GLY B CA 1
ATOM 945 C C . GLY B 1 12 ? -8.312 22.391 12.133 1 86.88 12 GLY B C 1
ATOM 946 O O . GLY B 1 12 ? -9.391 22.953 11.914 1 86.88 12 GLY B O 1
ATOM 947 N N . ARG B 1 13 ? -7.242 22.922 11.719 1 87 13 ARG B N 1
ATOM 948 C CA . ARG B 1 13 ? -7.168 24.172 10.977 1 87 13 ARG B CA 1
ATOM 949 C C . ARG B 1 13 ? -7.859 24.047 9.617 1 87 13 ARG B C 1
ATOM 951 O O . ARG B 1 13 ? -8.492 25 9.148 1 87 13 ARG B O 1
ATOM 958 N N . THR B 1 14 ? -7.727 22.969 9 1 89.5 14 THR B N 1
ATOM 959 C CA . THR B 1 14 ? -8.422 22.656 7.758 1 89.5 14 THR B CA 1
ATOM 960 C C . THR B 1 14 ? -9.5 21.594 7.984 1 89.5 14 THR B C 1
ATOM 962 O O . THR B 1 14 ? -9.195 20.469 8.375 1 89.5 14 THR B O 1
ATOM 965 N N . PRO B 1 15 ? -10.625 22.062 7.766 1 91.62 15 PRO B N 1
ATOM 966 C CA . PRO B 1 15 ? -11.688 21.062 7.93 1 91.62 15 PRO B CA 1
ATOM 967 C C . PRO B 1 15 ? -11.586 19.922 6.926 1 91.62 15 PRO B C 1
ATOM 969 O O . PRO B 1 15 ? -11.234 20.141 5.762 1 91.62 15 PRO B O 1
ATOM 972 N N . VAL B 1 16 ? -11.781 18.703 7.426 1 94.12 16 VAL B N 1
ATOM 973 C CA . VAL B 1 16 ? -11.766 17.516 6.559 1 94.12 16 VAL B CA 1
ATOM 974 C C . VAL B 1 16 ? -13.016 16.672 6.805 1 94.12 16 VAL B C 1
ATOM 976 O O . VAL B 1 16 ? -13.609 16.734 7.879 1 94.12 16 VAL B O 1
ATOM 979 N N . VAL B 1 17 ? -13.453 15.93 5.848 1 96.56 17 VAL B N 1
ATOM 980 C CA . VAL B 1 17 ? -14.547 14.977 5.984 1 96.56 17 VAL B CA 1
ATOM 981 C C . VAL B 1 17 ? -14.008 13.648 6.508 1 96.56 17 VAL B C 1
ATOM 983 O O . VAL B 1 17 ? -13.398 12.875 5.762 1 96.56 17 VAL B O 1
ATOM 986 N N . VAL B 1 18 ? -14.312 13.344 7.73 1 97.44 18 VAL B N 1
ATOM 987 C CA . VAL B 1 18 ? -13.789 12.156 8.398 1 97.44 18 VAL B CA 1
ATOM 988 C C . VAL B 1 18 ? -14.562 10.922 7.945 1 97.44 18 VAL B C 1
ATOM 990 O O . VAL B 1 18 ? -15.797 10.922 7.938 1 97.44 18 VAL B O 1
ATOM 993 N N . VAL B 1 19 ? -13.812 9.922 7.598 1 98.31 19 VAL B N 1
ATOM 994 C CA . VAL B 1 19 ? -14.398 8.664 7.141 1 98.31 19 VAL B CA 1
ATOM 995 C C . VAL B 1 19 ? -14.312 7.621 8.258 1 98.31 19 VAL B C 1
ATOM 997 O O . VAL B 1 19 ? -15.164 6.727 8.344 1 98.31 19 VAL B O 1
ATOM 1000 N N . ALA B 1 20 ? -13.312 7.613 9.023 1 98.56 20 ALA B N 1
ATOM 1001 C CA . ALA B 1 20 ? -13.062 6.734 10.164 1 98.56 20 ALA B CA 1
ATOM 1002 C C . ALA B 1 20 ? -12.055 7.359 11.125 1 98.56 20 ALA B C 1
ATOM 1004 O O . ALA B 1 20 ? -11.156 8.094 10.711 1 98.56 20 ALA B O 1
ATOM 1005 N N . GLU B 1 21 ? -12.266 7.027 12.414 1 98 21 GLU B N 1
ATOM 1006 C CA . GLU B 1 21 ? -11.352 7.594 13.406 1 98 21 GLU B CA 1
ATOM 1007 C C . GLU B 1 21 ? -11.242 6.688 14.633 1 98 21 GLU B C 1
ATOM 1009 O O . GLU B 1 21 ? -12.242 6.148 15.109 1 98 21 GLU B O 1
ATOM 1014 N N . THR B 1 22 ? -10.039 6.469 15.023 1 98.38 22 THR B N 1
ATOM 1015 C CA . THR B 1 22 ? -9.734 5.855 16.312 1 98.38 22 THR B CA 1
ATOM 1016 C C . THR B 1 22 ? -8.938 6.816 17.188 1 98.38 22 THR B C 1
ATOM 1018 O O . THR B 1 22 ? -8.75 7.98 16.844 1 98.38 22 THR B O 1
ATOM 1021 N N . ASN B 1 23 ? -8.508 6.336 18.328 1 97.5 23 ASN B N 1
ATOM 1022 C CA . ASN B 1 23 ? -7.684 7.172 19.203 1 97.5 23 ASN B CA 1
ATOM 1023 C C . ASN B 1 23 ? -6.336 7.488 18.562 1 97.5 23 ASN B C 1
ATOM 1025 O O . ASN B 1 23 ? -5.738 8.531 18.844 1 97.5 23 ASN B O 1
ATOM 1029 N N . THR B 1 24 ? -5.926 6.66 17.578 1 98.06 24 THR B N 1
ATOM 1030 C CA . THR B 1 24 ? -4.551 6.805 17.109 1 98.06 24 THR B CA 1
ATOM 1031 C C . THR B 1 24 ? -4.512 7.043 15.609 1 98.06 24 THR B C 1
ATOM 1033 O O . THR B 1 24 ? -3.465 7.383 15.055 1 98.06 24 THR B O 1
ATOM 1036 N N . VAL B 1 25 ? -5.641 6.863 14.938 1 98.62 25 VAL B N 1
ATOM 1037 C CA . VAL B 1 25 ? -5.633 6.906 13.477 1 98.62 25 VAL B CA 1
ATOM 1038 C C . VAL B 1 25 ? -6.805 7.746 12.977 1 98.62 25 VAL B C 1
ATOM 1040 O O . VAL B 1 25 ? -7.906 7.676 13.531 1 98.62 25 VAL B O 1
ATOM 1043 N N . LEU B 1 26 ? -6.52 8.547 11.961 1 98.19 26 LEU B N 1
ATOM 1044 C CA . LEU B 1 26 ? -7.543 9.352 11.305 1 98.19 26 LEU B CA 1
ATOM 1045 C C . LEU B 1 26 ? -7.609 9.039 9.812 1 98.19 26 LEU B C 1
ATOM 1047 O O . LEU B 1 26 ? -6.578 8.961 9.148 1 98.19 26 LEU B O 1
ATOM 1051 N N . ALA B 1 27 ? -8.781 8.75 9.312 1 98.75 27 ALA B N 1
ATOM 1052 C CA . ALA B 1 27 ? -9.047 8.617 7.879 1 98.75 27 ALA B CA 1
ATOM 1053 C C . ALA B 1 27 ? -10.023 9.688 7.398 1 98.75 27 ALA B C 1
ATOM 1055 O O . ALA B 1 27 ? -11.07 9.898 8.016 1 98.75 27 ALA B O 1
ATOM 1056 N N . PHE B 1 28 ? -9.68 10.328 6.301 1 98.25 28 PHE B N 1
ATOM 1057 C CA . PHE B 1 28 ? -10.539 11.398 5.801 1 98.25 28 PHE B CA 1
ATOM 1058 C C . PHE B 1 28 ? -10.391 11.555 4.293 1 98.25 28 PHE B C 1
ATOM 1060 O O . PHE B 1 28 ? -9.422 11.07 3.707 1 98.25 28 PHE B O 1
ATOM 1067 N N . GLU B 1 29 ? -11.422 12.125 3.705 1 97.88 29 GLU B N 1
ATOM 1068 C CA . GLU B 1 29 ? -11.359 12.391 2.271 1 97.88 29 GLU B CA 1
ATOM 1069 C C . GLU B 1 29 ? -10.289 13.43 1.951 1 97.88 29 GLU B C 1
ATOM 1071 O O . GLU B 1 29 ? -10.242 14.5 2.574 1 97.88 29 GLU B O 1
ATOM 1076 N N . HIS B 1 30 ? -9.445 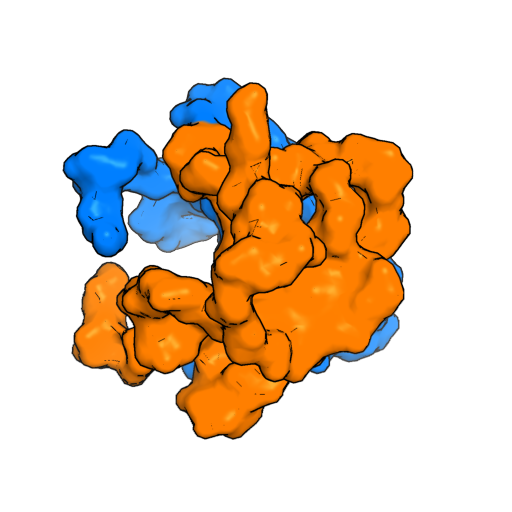13.047 1.056 1 96.19 30 HIS B N 1
ATOM 1077 C CA . HIS B 1 30 ? -8.398 13.984 0.669 1 96.19 30 HIS B CA 1
ATOM 1078 C C . HIS B 1 30 ? -8.984 15.336 0.281 1 96.19 30 HIS B C 1
ATOM 1080 O O . HIS B 1 30 ? -10.008 15.406 -0.405 1 96.19 30 HIS B O 1
ATOM 1086 N N . THR B 1 31 ? -8.383 16.406 0.654 1 91.25 31 THR B N 1
ATOM 1087 C CA . THR B 1 31 ? -8.922 17.75 0.442 1 91.25 31 THR B CA 1
ATOM 1088 C C . THR B 1 31 ? -8.781 18.156 -1.02 1 91.25 31 THR B C 1
ATOM 1090 O O . THR B 1 31 ? -9.477 19.078 -1.481 1 91.25 31 THR B O 1
ATOM 1093 N N . ARG B 1 32 ? -7.82 17.688 -1.74 1 92 32 ARG B N 1
ATOM 1094 C CA . ARG B 1 32 ? -7.609 17.859 -3.174 1 92 32 ARG B CA 1
ATOM 1095 C C . ARG B 1 32 ? -7.562 16.516 -3.889 1 92 32 ARG B C 1
ATOM 1097 O O . ARG B 1 32 ? -6.512 16.109 -4.398 1 92 32 ARG B O 1
ATOM 1104 N N . PRO B 1 33 ? -8.68 15.867 -4.012 1 94.12 33 PRO B N 1
ATOM 1105 C CA . PRO B 1 33 ? -8.703 14.5 -4.535 1 94.12 33 PRO B CA 1
ATOM 1106 C C . PRO B 1 33 ? -8.195 14.414 -5.977 1 94.12 33 PRO B C 1
ATOM 1108 O O . PRO B 1 33 ? -8.562 15.242 -6.812 1 94.12 33 PRO B O 1
ATOM 1111 N N . ALA B 1 34 ? -7.379 13.445 -6.234 1 93.94 34 ALA B N 1
ATOM 1112 C CA . ALA B 1 34 ? -6.855 13.18 -7.574 1 93.94 34 ALA B CA 1
ATOM 1113 C C . ALA B 1 34 ? -7.668 12.102 -8.281 1 93.94 34 ALA B C 1
ATOM 1115 O O . ALA B 1 34 ? -7.531 11.906 -9.492 1 93.94 34 ALA B O 1
ATOM 1116 N N . HIS B 1 35 ? -8.516 11.398 -7.52 1 95.5 35 HIS B N 1
ATOM 1117 C CA . HIS B 1 35 ? -9.336 10.297 -8.023 1 95.5 35 HIS B CA 1
ATOM 1118 C C . HIS B 1 35 ? -10.773 10.414 -7.523 1 95.5 35 HIS B C 1
ATOM 1120 O O . HIS B 1 35 ? -11.047 11.148 -6.57 1 95.5 35 HIS B O 1
ATOM 1126 N N . PRO B 1 36 ? -11.727 9.703 -8.219 1 95.75 36 PRO B N 1
ATOM 1127 C CA . PRO B 1 36 ? -13.125 9.766 -7.781 1 95.75 36 PRO B CA 1
ATOM 1128 C C . PRO B 1 36 ? -13.289 9.469 -6.293 1 95.75 36 PRO B C 1
ATOM 1130 O O . PRO B 1 36 ? -14.086 10.125 -5.613 1 95.75 36 PRO B O 1
ATOM 1133 N N . VAL B 1 37 ? -12.648 8.461 -5.828 1 98 37 VAL B N 1
ATOM 1134 C CA . VAL B 1 37 ? -12.531 8.188 -4.402 1 98 37 VAL B CA 1
ATOM 1135 C C . VAL B 1 37 ? -11.062 8.289 -3.975 1 98 37 VAL B C 1
ATOM 1137 O O . VAL B 1 37 ? -10.195 7.641 -4.559 1 98 37 VAL B O 1
ATOM 1140 N N . HIS B 1 38 ? -10.797 9.109 -3.072 1 98.56 38 HIS B N 1
ATOM 1141 C CA . HIS B 1 38 ? -9.445 9.383 -2.592 1 98.56 38 HIS B CA 1
ATOM 1142 C C . HIS B 1 38 ? -9.438 9.68 -1.096 1 98.56 38 HIS B C 1
ATOM 1144 O O . HIS B 1 38 ? -9.656 10.82 -0.686 1 98.56 38 HIS B O 1
ATOM 1150 N N . ILE B 1 39 ? -9.203 8.727 -0.36 1 98.62 39 ILE B N 1
ATOM 1151 C CA . ILE B 1 39 ? -9.18 8.812 1.097 1 98.62 39 ILE B CA 1
ATOM 1152 C C . ILE B 1 39 ? -7.754 8.633 1.602 1 98.62 39 ILE B C 1
ATOM 1154 O O . ILE B 1 39 ? -7.008 7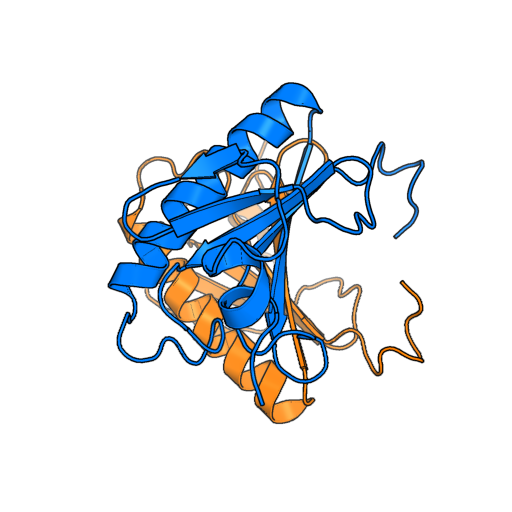.793 1.087 1 98.62 39 ILE B O 1
ATOM 1158 N N . VAL B 1 40 ? -7.391 9.398 2.633 1 98.31 40 VAL B N 1
ATOM 1159 C CA . VAL B 1 40 ? -6.078 9.211 3.244 1 98.31 40 VAL B CA 1
ATOM 1160 C C . VAL B 1 40 ? -6.246 8.711 4.676 1 98.31 40 VAL B C 1
ATOM 1162 O O . VAL B 1 40 ? -7.156 9.133 5.387 1 98.31 40 VAL B O 1
ATOM 1165 N N . VAL B 1 41 ? -5.453 7.77 5.035 1 98.75 41 VAL B N 1
ATOM 1166 C CA . VAL B 1 41 ? -5.383 7.227 6.387 1 98.75 41 VAL B CA 1
ATOM 1167 C C . VAL B 1 41 ? -4.043 7.59 7.023 1 98.75 41 VAL B C 1
ATOM 1169 O O . VAL B 1 41 ? -2.984 7.273 6.48 1 98.75 41 VAL B O 1
ATOM 1172 N N . VAL B 1 42 ? -4.086 8.258 8.227 1 98 42 VAL B N 1
ATOM 1173 C CA . VAL B 1 42 ? -2.857 8.766 8.82 1 98 42 VAL B CA 1
ATOM 1174 C C . VAL B 1 42 ? -2.852 8.484 10.32 1 98 42 VAL B C 1
ATOM 1176 O O . VAL B 1 42 ? -3.889 8.586 10.984 1 98 42 VAL B O 1
ATOM 1179 N N . PRO B 1 43 ? -1.684 8.086 10.883 1 98.25 43 PRO B N 1
ATOM 1180 C CA . PRO B 1 43 ? -1.571 8.109 12.344 1 98.25 43 PRO B CA 1
ATOM 1181 C C . PRO B 1 43 ? -1.671 9.523 12.922 1 98.25 43 PRO B C 1
ATOM 1183 O O . PRO B 1 43 ? -1.167 10.477 12.32 1 98.25 43 PRO B O 1
ATOM 1186 N N . LYS B 1 44 ? -2.34 9.617 14.039 1 96.19 44 LYS B N 1
ATOM 1187 C CA . LYS B 1 44 ? -2.498 10.922 14.672 1 96.19 44 LYS B CA 1
ATOM 1188 C C . LYS B 1 44 ? -1.174 11.422 15.25 1 96.19 44 LYS B C 1
ATOM 1190 O O . LYS B 1 44 ? -0.944 12.625 15.336 1 96.19 44 LYS B O 1
ATOM 1195 N N . ARG B 1 45 ? -0.363 10.453 15.641 1 94.25 45 ARG B N 1
ATOM 1196 C CA . ARG B 1 45 ? 0.999 10.812 16.031 1 94.25 45 ARG B CA 1
ATOM 1197 C C . ARG B 1 45 ? 1.889 10.984 14.797 1 94.25 45 ARG B C 1
ATOM 1199 O O . ARG B 1 45 ? 1.803 10.195 13.852 1 94.25 45 ARG B O 1
ATOM 1206 N N . HIS B 1 46 ? 2.74 12.047 14.883 1 94.5 46 HIS B N 1
ATOM 1207 C CA . HIS B 1 46 ? 3.664 12.227 13.766 1 94.5 46 HIS B CA 1
ATOM 1208 C C . HIS B 1 46 ? 4.531 10.984 13.57 1 94.5 46 HIS B C 1
ATOM 1210 O O . HIS B 1 46 ? 5.227 10.555 14.492 1 94.5 46 HIS B O 1
ATOM 1216 N N . THR B 1 47 ? 4.414 10.43 12.477 1 96.44 47 THR B N 1
ATOM 1217 C CA . THR B 1 47 ? 5.16 9.266 12.008 1 96.44 47 THR B CA 1
ATOM 1218 C C . THR B 1 47 ? 5.746 9.523 10.625 1 96.44 47 THR B C 1
ATOM 1220 O O . THR B 1 47 ? 5.008 9.688 9.648 1 96.44 47 THR B O 1
ATOM 1223 N N . PRO B 1 48 ? 6.98 9.523 10.492 1 96.62 48 PRO B N 1
ATOM 1224 C CA . PRO B 1 48 ? 7.598 10.07 9.281 1 96.62 48 PRO B CA 1
ATOM 1225 C C . PRO B 1 48 ? 7.23 9.281 8.023 1 96.62 48 PRO B C 1
ATOM 1227 O O . PRO B 1 48 ? 6.926 9.875 6.984 1 96.62 48 PRO B O 1
ATOM 1230 N N . SER B 1 49 ? 7.363 7.973 7.992 1 98 49 SER B N 1
ATOM 1231 C CA . SER B 1 49 ? 7.148 7.168 6.797 1 98 49 SER B CA 1
ATOM 1232 C C . SER B 1 49 ? 6.945 5.699 7.145 1 98 49 SER B C 1
ATOM 1234 O O . SER B 1 49 ? 7.035 5.316 8.312 1 98 49 SER B O 1
ATOM 1236 N N . LEU B 1 50 ? 6.664 4.934 6.098 1 98.75 50 LEU B N 1
ATOM 1237 C CA . LEU B 1 50 ? 6.484 3.496 6.266 1 98.75 50 LEU B CA 1
ATOM 1238 C C . LEU B 1 50 ? 7.762 2.85 6.797 1 98.75 50 LEU B C 1
ATOM 1240 O O . LEU B 1 50 ? 7.699 1.859 7.527 1 98.75 50 LEU B O 1
ATOM 1244 N N . THR B 1 51 ? 8.93 3.436 6.434 1 98.44 51 THR B N 1
ATOM 1245 C CA . THR B 1 51 ? 10.195 2.801 6.797 1 98.44 51 THR B CA 1
ATOM 1246 C C . THR B 1 51 ? 10.812 3.482 8.016 1 98.44 51 THR B C 1
ATOM 1248 O O . THR B 1 51 ? 11.812 3.012 8.555 1 98.44 51 THR B O 1
ATOM 1251 N N . ASP B 1 52 ? 10.281 4.566 8.461 1 97.94 52 ASP B N 1
ATOM 1252 C CA . ASP B 1 52 ? 10.625 5.25 9.703 1 97.94 52 ASP B CA 1
ATOM 1253 C C . ASP B 1 52 ? 9.375 5.492 10.555 1 97.94 52 ASP B C 1
ATOM 1255 O O . ASP B 1 52 ? 8.734 6.539 10.445 1 97.94 52 ASP B O 1
ATOM 1259 N N . LEU B 1 53 ? 9.078 4.574 11.477 1 97.88 53 LEU B N 1
ATOM 1260 C CA . LEU B 1 53 ? 7.82 4.57 12.211 1 97.88 53 LEU B CA 1
ATOM 1261 C C . LEU B 1 53 ? 7.934 5.402 13.492 1 97.88 53 LEU B C 1
ATOM 1263 O O . LEU B 1 53 ? 6.945 5.594 14.203 1 97.88 53 LEU B O 1
ATOM 1267 N N . GLY B 1 54 ? 9.086 5.863 13.727 1 95.5 54 GLY B N 1
ATOM 1268 C CA . GLY B 1 54 ? 9.281 6.652 14.938 1 95.5 54 GLY B CA 1
ATOM 1269 C C . GLY B 1 54 ? 8.914 5.91 16.203 1 95.5 54 GLY B C 1
ATOM 1270 O O . GLY B 1 54 ? 9.148 4.707 16.312 1 95.5 54 GLY B O 1
ATOM 1271 N N . GLU B 1 55 ? 8.344 6.598 17.156 1 94.38 55 GLU B N 1
ATOM 1272 C CA . GLU B 1 55 ? 8.07 6.043 18.484 1 94.38 55 GLU B CA 1
ATOM 1273 C C . GLU B 1 55 ? 6.867 5.105 18.453 1 94.38 55 GLU B C 1
ATOM 1275 O O . GLU B 1 55 ? 6.715 4.246 19.312 1 94.38 55 GLU B O 1
ATOM 1280 N N . GLY B 1 56 ? 6.039 5.254 17.453 1 94.81 56 GLY B N 1
ATOM 1281 C CA . GLY B 1 56 ? 4.852 4.418 17.359 1 94.81 56 GLY B CA 1
ATOM 1282 C C . GLY B 1 56 ? 5.164 2.969 17.047 1 94.81 56 GLY B C 1
ATOM 1283 O O . GLY B 1 56 ? 4.48 2.062 17.531 1 94.81 56 GLY B O 1
ATOM 1284 N N . GLY B 1 57 ? 6.191 2.777 16.219 1 97.25 57 GLY B N 1
ATOM 1285 C CA . GLY B 1 57 ? 6.664 1.437 15.914 1 97.25 57 GLY B CA 1
ATOM 1286 C C . GLY B 1 57 ? 5.645 0.602 15.164 1 97.25 57 GLY B C 1
ATOM 1287 O O . GLY B 1 57 ? 4.727 1.144 14.547 1 97.25 57 GLY B O 1
ATOM 1288 N N . VAL B 1 58 ? 5.852 -0.73 15.211 1 97.81 58 VAL B N 1
ATOM 1289 C CA . VAL B 1 58 ? 5.051 -1.665 14.43 1 97.81 58 VAL B CA 1
ATOM 1290 C C . VAL B 1 58 ? 3.652 -1.773 15.023 1 97.81 58 VAL B C 1
ATOM 1292 O O . VAL B 1 58 ? 2.691 -2.086 14.32 1 97.81 58 VAL B O 1
ATOM 1295 N N . ARG B 1 59 ? 3.578 -1.524 16.266 1 97.56 59 ARG B N 1
ATOM 1296 C CA . ARG B 1 59 ? 2.26 -1.537 16.891 1 97.56 59 ARG B CA 1
ATOM 1297 C C . ARG B 1 59 ? 1.351 -0.482 16.281 1 97.56 59 ARG B C 1
ATOM 1299 O O . ARG B 1 59 ? 0.205 -0.771 15.922 1 97.56 59 ARG B O 1
ATOM 1306 N N . LEU B 1 60 ? 1.829 0.724 16.188 1 98.06 60 LEU B N 1
ATOM 1307 C CA . LEU B 1 60 ? 1.062 1.796 15.562 1 98.06 60 LEU B CA 1
ATOM 1308 C C . LEU B 1 60 ? 0.76 1.47 14.102 1 98.06 60 LEU B C 1
ATOM 1310 O O . LEU B 1 60 ? -0.338 1.746 13.617 1 98.06 60 LEU B O 1
ATOM 1314 N N . LEU B 1 61 ? 1.749 0.88 13.43 1 98.69 61 LEU B N 1
ATOM 1315 C CA . LEU B 1 61 ? 1.513 0.472 12.047 1 98.69 61 LEU B CA 1
ATOM 1316 C C . LEU B 1 61 ? 0.352 -0.513 11.961 1 98.69 61 LEU B C 1
ATOM 1318 O O . LEU B 1 61 ? -0.467 -0.436 11.047 1 98.69 61 LEU B O 1
ATOM 1322 N N . GLY B 1 62 ? 0.332 -1.463 12.914 1 98.56 62 GLY B N 1
ATOM 1323 C CA . GLY B 1 62 ? -0.795 -2.381 12.961 1 98.56 62 GLY B CA 1
ATOM 1324 C C . GLY B 1 62 ? -2.133 -1.677 13.094 1 98.56 62 GLY B C 1
ATOM 1325 O O . GLY B 1 62 ? -3.107 -2.061 12.445 1 98.56 62 GLY B O 1
ATOM 1326 N N . GLU B 1 63 ? -2.189 -0.662 13.922 1 98.69 63 GLU B N 1
ATOM 1327 C CA . GLU B 1 63 ? -3.412 0.117 14.109 1 98.69 63 GLU B CA 1
ATOM 1328 C C . GLU B 1 63 ? -3.781 0.872 12.836 1 98.69 63 GLU B C 1
ATOM 1330 O O . GLU B 1 63 ? -4.957 0.952 12.477 1 98.69 63 GLU B O 1
ATOM 1335 N N . VAL B 1 64 ? -2.805 1.411 12.188 1 98.88 64 VAL B N 1
ATOM 1336 C CA . VAL B 1 64 ? -3.029 2.111 10.93 1 98.88 64 VAL B CA 1
ATOM 1337 C C . VAL B 1 64 ? -3.576 1.139 9.883 1 98.88 64 VAL B C 1
ATOM 1339 O O . VAL B 1 64 ? -4.566 1.434 9.211 1 98.88 64 VAL B O 1
ATOM 1342 N N . MET B 1 65 ? -2.99 -0.042 9.781 1 98.81 65 MET B N 1
ATOM 1343 C CA . MET B 1 65 ? -3.391 -1.025 8.781 1 98.81 65 MET B CA 1
ATOM 1344 C C . MET B 1 65 ? -4.801 -1.535 9.047 1 98.81 65 MET B C 1
ATOM 1346 O O . MET B 1 65 ? -5.535 -1.864 8.117 1 98.81 65 MET B O 1
ATOM 1350 N N . ALA B 1 66 ? -5.152 -1.575 10.297 1 98.81 66 ALA B N 1
ATOM 1351 C CA . ALA B 1 66 ? -6.523 -1.967 10.617 1 98.81 66 ALA B CA 1
ATOM 1352 C C . ALA B 1 66 ? -7.527 -0.989 10.016 1 98.81 66 ALA B C 1
ATOM 1354 O O . ALA B 1 66 ? -8.531 -1.402 9.43 1 98.81 66 ALA B O 1
ATOM 1355 N N . VAL B 1 67 ? -7.258 0.307 10.164 1 98.88 67 VAL B N 1
ATOM 1356 C CA . VAL B 1 67 ? -8.148 1.324 9.609 1 98.88 67 VAL B CA 1
ATOM 1357 C C . VAL B 1 67 ? -8.07 1.316 8.086 1 98.88 67 VAL B C 1
ATOM 1359 O O . VAL B 1 67 ? -9.086 1.457 7.402 1 98.88 67 VAL B O 1
ATOM 1362 N N . VAL B 1 68 ? -6.891 1.143 7.52 1 98.94 68 VAL B N 1
ATOM 1363 C CA . VAL B 1 68 ? -6.723 1.034 6.074 1 98.94 68 VAL B CA 1
ATOM 1364 C C . VAL B 1 68 ? -7.598 -0.095 5.535 1 98.94 68 VAL B C 1
ATOM 1366 O O . VAL B 1 68 ? -8.312 0.083 4.543 1 98.94 68 VAL B O 1
ATOM 1369 N N . ARG B 1 69 ? -7.527 -1.256 6.188 1 98.94 69 ARG B N 1
ATOM 1370 C CA . ARG B 1 69 ? -8.305 -2.412 5.762 1 98.94 69 ARG B CA 1
ATOM 1371 C C . ARG B 1 69 ? -9.805 -2.109 5.805 1 98.94 69 ARG B C 1
ATOM 1373 O O . ARG B 1 69 ? -10.539 -2.477 4.891 1 98.94 69 ARG B O 1
ATOM 1380 N N . GLN B 1 70 ? -10.242 -1.488 6.852 1 98.81 70 GLN B N 1
ATOM 1381 C CA . GLN B 1 70 ? -11.648 -1.133 7.016 1 98.81 70 GLN B CA 1
ATOM 1382 C C . GLN B 1 70 ? -12.109 -0.202 5.898 1 98.81 70 GLN B C 1
ATOM 1384 O O . GLN B 1 70 ? -13.148 -0.441 5.277 1 98.81 70 GLN B O 1
ATOM 1389 N N . VAL B 1 71 ? -11.359 0.846 5.664 1 98.88 71 VAL B N 1
ATOM 1390 C CA . VAL B 1 71 ? -11.711 1.848 4.664 1 98.88 71 VAL B CA 1
ATOM 1391 C C . VAL B 1 71 ? -11.656 1.228 3.271 1 98.88 71 VAL B C 1
ATOM 1393 O O . VAL B 1 71 ? -12.547 1.445 2.451 1 98.88 71 VAL B O 1
ATOM 1396 N N . ALA B 1 72 ? -10.656 0.427 3.01 1 98.88 72 ALA B N 1
ATOM 1397 C CA . ALA B 1 72 ? -10.508 -0.224 1.712 1 98.88 72 ALA B CA 1
ATOM 1398 C C . ALA B 1 72 ? -11.656 -1.187 1.441 1 98.88 72 ALA B C 1
ATOM 1400 O O . ALA B 1 72 ? -12.141 -1.29 0.309 1 98.88 72 ALA B O 1
ATOM 1401 N N . ALA B 1 73 ? -12.031 -1.938 2.471 1 98.81 73 ALA B N 1
ATOM 1402 C CA . ALA B 1 73 ? -13.164 -2.85 2.336 1 98.81 73 ALA B CA 1
ATOM 1403 C C . ALA B 1 73 ? -14.43 -2.1 1.925 1 98.81 73 ALA B C 1
ATOM 1405 O O . ALA B 1 73 ? -15.156 -2.539 1.031 1 98.81 73 ALA B O 1
ATOM 1406 N N . ARG B 1 74 ? -14.68 -0.992 2.566 1 98.75 74 ARG B N 1
ATOM 1407 C CA . ARG B 1 74 ? -15.859 -0.188 2.271 1 98.75 74 ARG B CA 1
ATOM 1408 C C . ARG B 1 74 ? -15.82 0.333 0.838 1 98.75 74 ARG B C 1
ATOM 1410 O O . ARG B 1 74 ? -16.828 0.256 0.118 1 98.75 74 ARG B O 1
ATOM 1417 N N . VAL B 1 75 ? -14.672 0.882 0.43 1 98.62 75 VAL B N 1
ATOM 1418 C CA . VAL B 1 75 ? -14.523 1.421 -0.918 1 98.62 75 VAL B CA 1
ATOM 1419 C C . VAL B 1 75 ? -14.727 0.31 -1.945 1 98.62 75 VAL B C 1
ATOM 1421 O O . VAL B 1 75 ? -15.43 0.501 -2.941 1 98.62 75 VAL B O 1
ATOM 1424 N N . CYS B 1 76 ? -14.117 -0.811 -1.66 1 98.44 76 CYS B N 1
ATOM 1425 C CA . CYS B 1 76 ? -14.219 -1.941 -2.576 1 98.44 76 CYS B CA 1
ATOM 1426 C C . CYS B 1 76 ? -15.664 -2.434 -2.67 1 98.44 76 CYS B C 1
ATOM 1428 O O . CYS B 1 76 ? -16.125 -2.783 -3.754 1 98.44 76 CYS B O 1
ATOM 1430 N N . GLU B 1 77 ? -16.312 -2.518 -1.571 1 98.25 77 GLU B N 1
ATOM 1431 C CA . GLU B 1 77 ? -17.703 -2.934 -1.545 1 98.25 77 GLU B CA 1
ATOM 1432 C C . GLU B 1 77 ? -18.594 -1.975 -2.346 1 98.25 77 GLU B C 1
ATOM 1434 O O . GLU B 1 77 ? -19.469 -2.406 -3.082 1 98.25 77 GLU B O 1
ATOM 1439 N N . GLU B 1 78 ? -18.375 -0.759 -2.232 1 98 78 GLU B N 1
ATOM 1440 C CA . GLU B 1 78 ? -19.203 0.274 -2.84 1 98 78 GLU B CA 1
ATOM 1441 C C . GLU B 1 78 ? -18.922 0.392 -4.336 1 98 78 GLU B C 1
ATOM 1443 O O . GLU B 1 78 ? -19.844 0.65 -5.121 1 98 78 GLU B O 1
ATOM 1448 N N . HIS B 1 79 ? -17.672 0.177 -4.766 1 97.75 79 HIS B N 1
ATOM 1449 C CA . HIS B 1 79 ? -17.312 0.556 -6.129 1 97.75 79 HIS B CA 1
ATOM 1450 C C . HIS B 1 79 ? -16.781 -0.641 -6.914 1 97.75 79 HIS B C 1
ATOM 1452 O O . HIS B 1 79 ? -16.516 -0.533 -8.109 1 97.75 79 HIS B O 1
ATOM 1458 N N . GLY B 1 80 ? -16.531 -1.762 -6.199 1 97.44 80 GLY B N 1
ATOM 1459 C CA . GLY B 1 80 ? -16.109 -2.988 -6.852 1 97.44 80 GLY B CA 1
ATOM 1460 C C . GLY B 1 80 ? -14.602 -3.178 -6.836 1 97.44 80 GLY B C 1
ATOM 1461 O O . GLY B 1 80 ? -14.102 -4.27 -7.117 1 97.44 80 GLY B O 1
ATOM 1462 N N . ALA B 1 81 ? -13.891 -2.043 -6.5 1 98.12 81 ALA B N 1
ATOM 1463 C CA . ALA B 1 81 ? -12.43 -2.115 -6.488 1 98.12 81 ALA B CA 1
ATOM 1464 C C . ALA B 1 81 ? -11.828 -1.017 -5.617 1 98.12 81 ALA B C 1
ATOM 1466 O O . ALA B 1 81 ? -12.469 0.014 -5.383 1 98.12 81 ALA B O 1
ATOM 1467 N N . ALA B 1 82 ? -10.648 -1.197 -5.188 1 98.56 82 ALA B N 1
ATOM 1468 C CA . ALA B 1 82 ? -9.891 -0.198 -4.438 1 98.56 82 ALA B CA 1
ATOM 1469 C C . ALA B 1 82 ? -8.383 -0.438 -4.57 1 98.56 82 ALA B C 1
ATOM 1471 O O . ALA B 1 82 ? -7.949 -1.568 -4.797 1 98.56 82 ALA B O 1
ATOM 1472 N N . SER B 1 83 ? -7.633 0.59 -4.465 1 98.69 83 SER B N 1
ATOM 1473 C CA . SER B 1 83 ? -6.176 0.536 -4.379 1 98.69 83 SER B CA 1
ATOM 1474 C C . SER B 1 83 ? -5.672 1.2 -3.104 1 98.69 83 SER B C 1
ATOM 1476 O O . SER B 1 83 ? -6.164 2.258 -2.711 1 98.69 83 SER B O 1
ATOM 1478 N N . VAL B 1 84 ? -4.746 0.58 -2.473 1 98.88 84 VAL B N 1
ATOM 1479 C CA . VAL B 1 84 ? -4.066 1.148 -1.313 1 98.88 84 VAL B CA 1
ATOM 1480 C C . VAL B 1 84 ? -2.625 1.494 -1.677 1 98.88 84 VAL B C 1
ATOM 1482 O O . VAL B 1 84 ? -1.887 0.647 -2.186 1 98.88 84 VAL B O 1
ATOM 1485 N N . VAL B 1 85 ? -2.223 2.756 -1.42 1 98.81 85 VAL B N 1
ATOM 1486 C CA . VAL B 1 85 ? -0.916 3.225 -1.867 1 98.81 85 VAL B CA 1
ATOM 1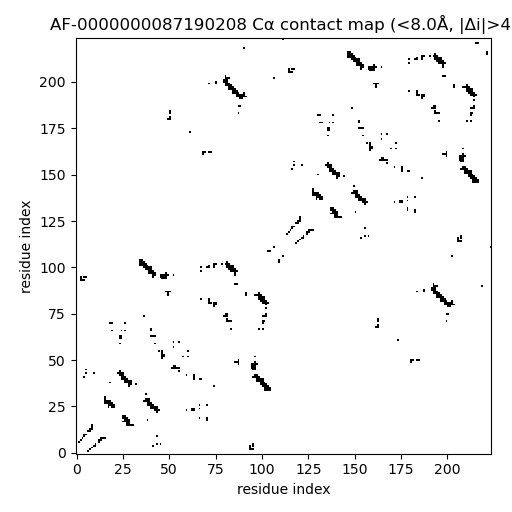487 C C . VAL B 1 85 ? -0.234 4.004 -0.743 1 98.81 85 VAL B C 1
ATOM 1489 O O . VAL B 1 85 ? -0.875 4.797 -0.051 1 98.81 85 VAL B O 1
ATOM 1492 N N . THR B 1 86 ? 1.001 3.82 -0.514 1 98.81 86 THR B N 1
ATOM 1493 C CA . THR B 1 86 ? 1.852 4.699 0.281 1 98.81 86 THR B CA 1
ATOM 1494 C C . THR B 1 86 ? 3.203 4.898 -0.397 1 98.81 86 THR B C 1
ATOM 1496 O O . THR B 1 86 ? 3.666 4.031 -1.142 1 98.81 86 THR B O 1
ATOM 1499 N N . ASN B 1 87 ? 3.781 6.027 -0.204 1 98.38 87 ASN B N 1
ATOM 1500 C CA . ASN B 1 87 ? 5 6.406 -0.914 1 98.38 87 ASN B CA 1
ATOM 1501 C C . ASN B 1 87 ? 6.129 6.746 0.053 1 98.38 87 ASN B C 1
ATOM 1503 O O . ASN B 1 87 ? 5.883 7.047 1.223 1 98.38 87 ASN B O 1
ATOM 1507 N N . LEU B 1 88 ? 7.289 6.688 -0.483 1 98.19 88 LEU B N 1
ATOM 1508 C CA . LEU B 1 88 ? 8.516 6.977 0.246 1 98.19 88 LEU B CA 1
ATOM 1509 C C . LEU B 1 88 ? 9.422 7.902 -0.561 1 98.19 88 LEU B C 1
ATOM 1511 O O . LEU B 1 88 ? 9.336 7.945 -1.79 1 98.19 88 LEU B O 1
ATOM 1515 N N . GLY B 1 89 ? 10.344 8.531 0.17 1 97.31 89 GLY B N 1
ATOM 1516 C CA . GLY B 1 89 ? 11.352 9.344 -0.49 1 97.31 89 GLY B CA 1
ATOM 1517 C C . GLY B 1 89 ? 10.766 10.477 -1.318 1 97.31 89 GLY B C 1
ATOM 1518 O O . GLY B 1 89 ? 9.875 11.188 -0.859 1 97.31 89 GLY B O 1
ATOM 1519 N N . ASP B 1 90 ? 11.227 10.641 -2.521 1 96.56 90 ASP B N 1
ATOM 1520 C CA . ASP B 1 90 ? 10.844 11.75 -3.391 1 96.56 90 ASP B CA 1
ATOM 1521 C C . ASP B 1 90 ? 9.375 11.648 -3.789 1 96.56 90 ASP B C 1
ATOM 1523 O O . ASP B 1 90 ? 8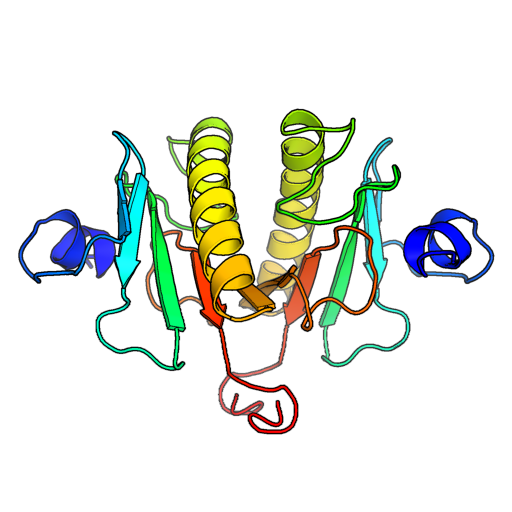.789 12.625 -4.258 1 96.56 90 ASP B O 1
ATOM 1527 N N . TYR B 1 91 ? 8.75 10.484 -3.646 1 96.94 91 TYR B N 1
ATOM 1528 C CA . TYR B 1 91 ? 7.352 10.297 -4.023 1 96.94 91 TYR B CA 1
ATOM 1529 C C . TYR B 1 91 ? 6.422 10.695 -2.885 1 96.94 91 TYR B C 1
ATOM 1531 O O . TYR B 1 91 ? 5.203 10.781 -3.068 1 96.94 91 TYR B O 1
ATOM 1539 N N . GLN B 1 92 ? 6.992 10.938 -1.721 1 95.81 92 GLN B N 1
ATOM 1540 C CA . GLN B 1 92 ? 6.199 11.297 -0.55 1 95.81 92 GLN B CA 1
ATOM 1541 C C . GLN B 1 92 ? 6.223 12.805 -0.316 1 95.81 92 GLN B C 1
ATOM 1543 O O . GLN B 1 92 ? 7.203 13.344 0.204 1 95.81 92 GLN B O 1
ATOM 1548 N N . ASP B 1 93 ? 5.102 13.43 -0.588 1 91.25 93 ASP B N 1
ATOM 1549 C CA . ASP B 1 93 ? 5.039 14.891 -0.512 1 91.25 93 ASP B CA 1
ATOM 1550 C C . ASP B 1 93 ? 5.055 15.367 0.938 1 91.25 93 ASP B C 1
ATOM 1552 O O . ASP B 1 93 ? 5.73 16.344 1.271 1 91.25 93 ASP B O 1
ATOM 1556 N N . SER B 1 94 ? 4.297 14.711 1.765 1 91.88 94 SER B N 1
ATOM 1557 C CA . SER B 1 94 ? 4.262 15.039 3.186 1 91.88 94 SER B CA 1
ATOM 1558 C C . SER B 1 94 ? 5.113 14.07 4 1 91.88 94 SER B C 1
ATOM 1560 O O . SER B 1 94 ? 5.023 12.852 3.818 1 91.88 94 SER B O 1
ATOM 1562 N N . SER B 1 95 ? 5.953 14.594 4.855 1 92.19 95 SER B N 1
ATOM 1563 C CA . SER B 1 95 ? 6.809 13.75 5.691 1 92.19 95 SER B CA 1
ATOM 1564 C C . SER B 1 95 ? 6.023 13.156 6.855 1 92.19 95 SER B C 1
ATOM 1566 O O . SER B 1 95 ? 6.461 13.234 8.008 1 92.19 95 SER B O 1
ATOM 1568 N N . HIS B 1 96 ? 4.93 12.648 6.652 1 96.56 96 HIS B N 1
ATOM 1569 C CA . HIS B 1 96 ? 4.016 11.984 7.566 1 96.56 96 HIS B CA 1
ATOM 1570 C C . HIS B 1 96 ? 3.418 10.727 6.934 1 96.56 96 HIS B C 1
ATOM 1572 O O . HIS B 1 96 ? 2.844 10.797 5.844 1 96.56 96 HIS B O 1
ATOM 1578 N N . LEU B 1 97 ? 3.664 9.641 7.613 1 97.81 97 LEU B N 1
ATOM 1579 C CA . LEU B 1 97 ? 3.143 8.391 7.082 1 97.81 97 LEU B CA 1
ATOM 1580 C C . LEU B 1 97 ? 1.663 8.516 6.738 1 97.81 97 LEU B C 1
ATOM 1582 O O . LEU B 1 97 ? 0.875 9.008 7.551 1 97.81 97 LEU B O 1
ATOM 1586 N N . HIS B 1 98 ? 1.294 8.156 5.57 1 98.19 98 HIS B N 1
ATOM 1587 C CA . HIS B 1 98 ? -0.109 8.078 5.18 1 98.19 98 HIS B CA 1
ATOM 1588 C C . HIS B 1 98 ? -0.315 7.059 4.062 1 98.19 98 HIS B C 1
ATOM 1590 O O . HIS B 1 98 ? 0.595 6.809 3.27 1 98.19 98 HIS B O 1
ATOM 1596 N N . PHE B 1 99 ? -1.471 6.477 4.062 1 98.81 99 PHE B N 1
ATOM 1597 C CA . PHE B 1 99 ? -1.929 5.594 2.994 1 98.81 99 PHE B CA 1
ATOM 1598 C C . PHE B 1 99 ? -3.076 6.234 2.221 1 98.81 99 PHE B C 1
ATOM 1600 O O . PHE B 1 99 ? -3.965 6.848 2.812 1 98.81 99 PHE B O 1
ATOM 1607 N N . HIS B 1 100 ? -2.994 6.129 0.934 1 98.75 100 HIS B N 1
ATOM 1608 C CA . HIS B 1 100 ? -4.129 6.453 0.076 1 98.75 100 HIS B CA 1
ATOM 1609 C C . HIS B 1 100 ? -5.008 5.23 -0.161 1 98.75 100 HIS B C 1
ATOM 1611 O O . HIS B 1 100 ? -4.508 4.156 -0.504 1 98.75 100 HIS B O 1
ATOM 1617 N N . VAL B 1 101 ? -6.25 5.367 0.037 1 98.88 101 VAL B N 1
ATOM 1618 C CA . VAL B 1 101 ? -7.246 4.395 -0.397 1 98.88 101 VAL B CA 1
ATOM 1619 C C . VAL B 1 101 ? -8.086 4.984 -1.529 1 98.88 101 VAL B C 1
ATOM 1621 O O . VAL B 1 101 ? -8.828 5.945 -1.321 1 98.88 101 VAL B O 1
ATOM 1624 N N . LEU B 1 102 ? -7.961 4.348 -2.646 1 98.56 102 LEU B N 1
ATOM 1625 C CA . LEU B 1 102 ? -8.414 4.996 -3.871 1 98.56 102 LEU B CA 1
ATOM 1626 C C . LEU B 1 102 ? -9.375 4.094 -4.637 1 98.56 102 LEU B C 1
ATOM 1628 O O . LEU B 1 102 ? -9.234 2.867 -4.617 1 98.56 102 LEU B O 1
ATOM 1632 N N . HIS B 1 103 ? -10.32 4.629 -5.254 1 98.19 103 HIS B N 1
ATOM 1633 C CA . HIS B 1 103 ? -10.977 4.07 -6.434 1 98.19 103 HIS B CA 1
ATOM 1634 C C . HIS B 1 103 ? -10.797 4.973 -7.645 1 98.19 103 HIS B C 1
ATOM 1636 O O . HIS B 1 103 ? -11.227 6.129 -7.637 1 98.19 103 HIS B O 1
ATOM 1642 N N . ARG B 1 104 ? -10.156 4.461 -8.672 1 94.94 104 ARG B N 1
ATOM 1643 C CA . ARG B 1 104 ? -9.719 5.27 -9.805 1 94.94 104 ARG B CA 1
ATOM 1644 C C . ARG B 1 104 ? -10.727 5.211 -10.945 1 94.94 104 ARG B C 1
ATOM 1646 O O . ARG B 1 104 ? -10.547 5.859 -11.977 1 94.94 104 ARG B O 1
ATOM 1653 N N . GLY B 1 105 ? -11.734 4.574 -10.805 1 85.5 105 GLY B N 1
ATOM 1654 C CA . GLY B 1 105 ? -12.688 4.379 -11.883 1 85.5 105 GLY B CA 1
ATOM 1655 C C . GLY B 1 105 ? -12.484 3.082 -12.641 1 85.5 105 GLY B C 1
ATOM 1656 O O . GLY B 1 105 ? -11.727 2.213 -12.195 1 85.5 105 GLY B O 1
ATOM 1657 N N . ARG B 1 106 ? -13.406 2.738 -13.695 1 68 106 ARG B N 1
ATOM 1658 C CA . ARG B 1 106 ? -13.312 1.505 -14.477 1 68 106 ARG B CA 1
ATOM 1659 C C . ARG B 1 106 ? -12.008 1.452 -15.266 1 68 106 ARG B C 1
ATOM 1661 O O . ARG B 1 106 ? -11.539 2.477 -15.758 1 68 106 ARG B O 1
ATOM 1668 N N . PRO B 1 107 ? -11.039 0.336 -14.984 1 60.34 107 PRO B N 1
ATOM 1669 C CA . PRO B 1 107 ? -9.758 0.236 -15.688 1 60.34 107 PRO B CA 1
ATOM 1670 C C . PRO B 1 107 ? -9.797 0.872 -17.078 1 60.34 107 PRO B C 1
ATOM 1672 O O . PRO B 1 107 ? -8.805 1.443 -17.531 1 60.34 107 PRO B O 1
ATOM 1675 N N . GLY B 1 108 ? -10.727 0.566 -17.891 1 49.94 108 GLY B N 1
ATOM 1676 C CA . GLY B 1 108 ? -10.844 1.133 -19.234 1 49.94 108 GLY B CA 1
ATOM 1677 C C . GLY B 1 108 ? -10.875 2.65 -19.234 1 49.94 108 GLY B C 1
ATOM 1678 O O . GLY B 1 108 ? -10.695 3.277 -20.281 1 49.94 108 GLY B O 1
ATOM 1679 N N . GLU B 1 109 ? -11.312 3.131 -18.266 1 45.91 109 GLU B N 1
ATOM 1680 C CA . GLU B 1 109 ? -11.508 4.578 -18.266 1 45.91 109 GLU B CA 1
ATOM 1681 C C . GLU B 1 109 ? -10.25 5.305 -17.797 1 45.91 109 GLU B C 1
ATOM 1683 O O . GLU B 1 109 ? -10.031 6.469 -18.141 1 45.91 109 GLU B O 1
ATOM 1688 N N . HIS B 1 110 ? -9.516 4.816 -16.812 1 41.5 110 HIS B N 1
ATOM 1689 C CA . HIS B 1 110 ? -8.312 5.523 -16.391 1 41.5 110 HIS B CA 1
ATOM 1690 C C . HIS B 1 110 ? -7.055 4.77 -16.797 1 41.5 110 HIS B C 1
ATOM 1692 O O . HIS B 1 110 ? -6.84 3.631 -16.375 1 41.5 110 HIS B O 1
ATOM 1698 N N . ARG B 1 111 ? -6.777 4.727 -18.078 1 34.66 111 ARG B N 1
ATOM 1699 C CA . ARG B 1 111 ? -5.582 4.133 -18.656 1 34.66 111 ARG B CA 1
ATOM 1700 C C . ARG B 1 111 ? -4.348 4.449 -17.828 1 34.66 111 ARG B C 1
ATOM 1702 O O . ARG B 1 111 ? -3.99 5.617 -17.656 1 34.66 111 ARG B O 1
ATOM 1709 N N . SER B 1 112 ? -4.102 3.771 -16.562 1 28.81 112 SER B N 1
ATOM 1710 C CA . SER B 1 112 ? -2.676 3.979 -16.328 1 28.81 112 SER B CA 1
ATOM 1711 C C . SER B 1 112 ? -1.83 3.295 -17.406 1 28.81 112 SER B C 1
ATOM 1713 O O . SER B 1 112 ? -2.225 2.262 -17.938 1 28.81 112 SER B O 1
#

Foldseek 3Di:
DDFCCQVPVLVPNDDFAWDDDDPFKTKTFDPDDPAPGKIKIFTSDFAQEPVGRDPCPVVSVVVSVVVVVVVLVVVCVVQVHWDKDWDDDPVHPTRGYMIIIHDHDDCVVDVD/DDFCCQVPVLVPVDDFAWDDDDPFKTKTFDPDDPAPGKIKIFTSDFQQEPVGRDPCPVVSVVVSVVVVVVVLVVVCVVQVHWDKDWDDDPVHPTRGYMIIIHDHDDCVVPVD

Organism: Streptomyces mobaraensis (NCBI:txid356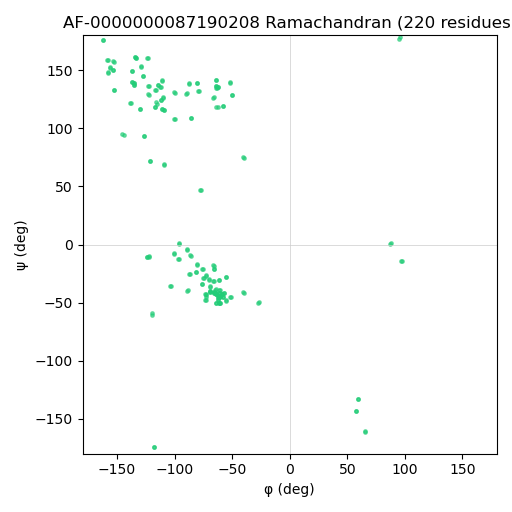21)

Nearest PDB structures (foldseek):
  3omf-assembly1_A  TM=8.520E-01  e=8.394E-09  Entamoeba histolytica HM-1:IMSS
  6d6j-assembly1_A  TM=8.458E-01  e=3.957E-08  Legionella pneumophila subsp. pneumophila str. Philadelphia 1
  3n1s-assembly1_B  TM=7.582E-01  e=9.428E-08  Escherichia coli
  3n1t-assembly2_E  TM=7.682E-01  e=1.003E-07  Escherichia coli
  8v1y-assembly1_D  TM=7.681E-01  e=3.259E-07  Escherichia coli

pLDDT: mean 92.05, std 13.86, range [28.81, 98.94]

Solvent-accessible surface area (backbone atoms only — not comparable to full-atom values): 12207 Å² total; per-residue (Å²): 134,81,36,62,53,63,61,24,54,74,62,56,72,40,86,69,55,74,75,48,74,60,98,52,31,43,24,27,45,45,90,77,57,89,39,89,37,34,29,35,36,30,52,68,58,91,22,47,28,81,73,42,37,63,90,54,36,68,64,44,49,51,56,42,48,52,53,49,34,54,53,38,44,52,44,20,70,75,69,48,22,23,37,38,37,36,48,31,56,78,66,32,88,51,69,43,36,48,33,37,38,30,29,70,64,60,68,88,71,44,76,123,135,81,35,60,54,63,62,25,54,73,62,56,74,37,86,68,55,73,76,47,74,59,100,52,29,40,24,26,46,45,91,76,56,90,39,89,36,34,29,36,37,28,52,69,58,90,22,47,27,82,73,42,38,63,89,55,36,69,64,45,50,51,56,41,50,52,53,48,33,54,54,38,44,52,44,19,69,75,70,47,21,23,36,39,37,36,46,32,55,77,66,32,87,49,68,42,35,48,34,38,37,30,29,70,67,61,67,88,70,45,74,123

Radius of gyration: 16.82 Å; Cα contacts (8 Å, |Δi|>4): 459; chains: 2; bounding box: 38×48×38 Å

InterPro domains:
  IPR001310 Histidine triad (HIT) protein [PR00332] (26-44)
  IPR001310 Histidine triad (HIT) protein [PR00332] (92-102)
  IPR001310 Histidine triad (HIT) protein [PTHR23089] (11-103)
  IPR011146 HIT-like domain [PF01230] (14-104)
  IPR011146 HIT-like domain [PS51084] (5-112)
  IPR036265 HIT-like superfamily [G3DSA:3.30.428.10] (3-108)
  IPR036265 HIT-like superfamily [SSF54197] (8-102)

Secondary structure (DSSP, 8-state):
---HIIIIITTTSS---EEEE-SSEEEEE-SS-SSSEEEEEEESS----SS--TTTHHHHHHHHHHHHHHHHHHHHHHHSEEEEEEEEETT-SSSS--EEEEE---TTTS--/---HIIIIITTTSS---EEEE-SSEEEEE-SS-SSSEEEEEEESS----SS--TTTHHHHHHHHHHHHHHHHHHHHHHHSEEEEEEEEETT-SSSS--EEEEE---TTTS--